Protein AF-A0A369Y0X3-F1 (afdb_monomer_lite)

Radius of gyration: 26.2 Å; chains: 1; bounding box: 71×48×87 Å

Foldseek 3Di:
DVVVVVVVVVVVVVVVVVVVVVPPQQFLADKFKFKDFACVVVVDDPVRGQKMKMWIFGAGGQQATQFIFIFIWGQDPNDTDGLLPFDKDKDFQLVDDWAAWQFDPPTDFTDDRMDIDDSFLFQKKKWFADPLQWIWIWTAQLQQQFTFIAIADRPRQQQDFQLVCFDVRRGGRGDRRDPPHNDGDNGSVVRPSGGQCRSDVLSVLLCCAFLNPPGDRRGTNVVVVVSQPFDDDPRGTDGGDMDMFGGRQTTPNSVRVVVRVVRHRDRCLVPLFQADCVDPLFVVQQDPQLEGNPPDPDDQGPTVNHCSNRPSGHRDQRLNVRQRSNSRCVRSVSDPPSPRRRYRD

Sequence (345 aa):
MKKKLILLGIIAIILSLAAYVFFKEKDYSGTYKGVYWKDHSKGVSLKDAKQKIETVLTLEKNGTISNAKIDFLVLKNGKWIARNDPEADVSVDFSVDPVAAAPGSDYKNGISMFNIKTNDMMGFYAVAVDDDGTVALVILDAVIRYQLEAKFEPGFDFNSKFRDLTINRGLVPTVRASKSGLLKPKDWSELEGKHLYAIHPYNNVIKNRGILKGTDGNSTLLEFLTALGVEFKTGVPEKMDVKYGFHSNGGWKGNYDAIENYLIGKNANEVKSLIDWSSNRYSESINKNNYFGIDLTAGATKTVQNSFEGIAGATVRMSRENTSYMAALVEAGILDEKDVIKGRF

pLDDT: mean 86.29, std 15.49, range [29.92, 98.75]

Structure (mmCIF, N/CA/C/O backbone):
data_AF-A0A369Y0X3-F1
#
_entry.id   AF-A0A369Y0X3-F1
#
loop_
_atom_site.group_PDB
_atom_site.id
_atom_site.type_symbol
_atom_site.label_atom_id
_atom_site.label_alt_id
_atom_site.label_comp_id
_atom_site.label_asym_id
_atom_site.label_entity_id
_atom_site.label_seq_id
_atom_site.pdbx_PDB_ins_code
_atom_site.Cartn_x
_atom_site.Cartn_y
_atom_site.Cartn_z
_atom_site.occupancy
_atom_site.B_iso_or_equiv
_atom_site.auth_seq_id
_atom_site.auth_comp_id
_atom_site.auth_asym_id
_atom_site.auth_atom_id
_atom_site.pdbx_PDB_model_num
ATOM 1 N N . MET A 1 1 ? 43.074 24.144 -61.458 1.00 60.47 1 MET A N 1
ATOM 2 C CA . MET A 1 1 ? 42.261 24.468 -60.258 1.00 60.47 1 MET A CA 1
ATOM 3 C C . MET A 1 1 ? 40.831 23.929 -60.307 1.00 60.47 1 MET A C 1
ATOM 5 O O . MET A 1 1 ? 40.485 23.189 -59.399 1.00 60.47 1 MET A O 1
ATOM 9 N N . LYS A 1 2 ? 40.023 24.203 -61.347 1.00 65.50 2 LYS A N 1
ATOM 10 C CA . LYS A 1 2 ? 38.601 23.781 -61.415 1.00 65.50 2 LYS A CA 1
ATOM 11 C C . LYS A 1 2 ? 38.335 22.290 -61.120 1.00 65.50 2 LYS A C 1
ATOM 13 O O . LYS A 1 2 ? 37.458 21.986 -60.327 1.00 65.50 2 LYS A O 1
ATOM 18 N N . LYS A 1 3 ? 39.137 21.363 -61.665 1.00 67.00 3 LYS A N 1
ATOM 19 C CA . LYS A 1 3 ? 38.976 19.912 -61.417 1.00 67.00 3 LYS A CA 1
ATOM 20 C C . LYS A 1 3 ? 39.202 19.496 -59.950 1.00 67.00 3 LYS A C 1
ATOM 22 O O . LYS A 1 3 ? 38.530 18.593 -59.473 1.00 67.00 3 LYS A O 1
ATOM 27 N N . LYS A 1 4 ? 40.107 20.171 -59.224 1.00 70.56 4 LYS A N 1
ATOM 28 C CA . LYS A 1 4 ? 40.372 19.891 -57.798 1.00 70.56 4 LYS A CA 1
ATOM 29 C C . LYS A 1 4 ? 39.244 20.411 -56.894 1.00 70.56 4 LYS A C 1
ATOM 31 O O . LYS A 1 4 ? 38.898 19.751 -55.927 1.00 70.56 4 LYS A O 1
ATOM 36 N N . LEU A 1 5 ? 38.640 21.547 -57.252 1.00 74.44 5 LEU A N 1
ATOM 37 C CA . LEU A 1 5 ? 37.472 22.111 -56.560 1.00 74.44 5 LEU A CA 1
ATOM 38 C C . LEU A 1 5 ? 36.214 21.246 -56.728 1.00 74.44 5 LEU A C 1
ATOM 40 O O . LEU A 1 5 ? 35.497 21.030 -55.759 1.00 74.44 5 LEU A O 1
ATOM 44 N N . ILE A 1 6 ? 35.984 20.698 -57.926 1.00 80.25 6 ILE A N 1
ATOM 45 C CA . ILE A 1 6 ? 34.859 19.780 -58.180 1.00 80.25 6 ILE A CA 1
ATOM 46 C C . ILE A 1 6 ? 35.010 18.490 -57.359 1.00 80.25 6 ILE A C 1
ATOM 48 O O . ILE A 1 6 ? 34.050 18.042 -56.740 1.00 80.25 6 ILE A O 1
ATOM 52 N N . LEU A 1 7 ? 36.221 17.926 -57.294 1.00 83.50 7 LEU A N 1
ATOM 53 C CA . LEU A 1 7 ? 36.493 16.720 -56.507 1.00 83.50 7 LEU A CA 1
ATOM 54 C C . LEU A 1 7 ? 36.294 16.946 -54.998 1.00 83.50 7 LEU A C 1
ATOM 56 O O . LEU A 1 7 ? 35.686 16.112 -54.334 1.00 83.50 7 LEU A O 1
ATOM 60 N N . LEU A 1 8 ? 36.747 18.087 -54.466 1.00 82.06 8 LEU A N 1
ATOM 61 C CA . LEU A 1 8 ? 36.516 18.469 -53.067 1.00 82.06 8 LEU A CA 1
ATOM 62 C C . LEU A 1 8 ? 35.022 18.639 -52.751 1.00 82.06 8 LEU A C 1
ATOM 64 O O . LEU A 1 8 ? 34.573 18.193 -51.699 1.00 82.06 8 LEU A O 1
ATOM 68 N N . GLY A 1 9 ? 34.247 19.220 -53.673 1.00 84.12 9 GLY A N 1
ATOM 69 C CA . GLY A 1 9 ? 32.794 19.344 -53.530 1.00 84.12 9 GLY A CA 1
ATOM 70 C C . GLY A 1 9 ? 32.082 17.989 -53.473 1.00 84.12 9 GLY A C 1
ATOM 71 O O . GLY A 1 9 ? 31.241 17.776 -52.606 1.00 84.12 9 GLY A O 1
ATOM 72 N N . ILE A 1 10 ? 32.462 17.044 -54.340 1.00 84.56 10 ILE A N 1
ATOM 73 C CA . ILE A 1 10 ? 31.889 15.687 -54.350 1.00 84.56 10 ILE A CA 1
ATOM 74 C C . ILE A 1 10 ? 32.233 14.936 -53.057 1.00 84.56 10 ILE A C 1
ATOM 76 O O . ILE A 1 10 ? 31.356 14.313 -52.466 1.00 84.56 10 ILE A O 1
ATOM 80 N N . ILE A 1 11 ? 33.477 15.029 -52.578 1.00 85.44 11 ILE A N 1
ATOM 81 C CA . ILE A 1 11 ? 33.892 14.392 -51.318 1.00 85.44 11 ILE A CA 1
ATOM 82 C C . ILE A 1 11 ? 33.125 14.981 -50.128 1.00 85.44 11 ILE A C 1
ATOM 84 O O . ILE A 1 11 ? 32.657 14.225 -49.283 1.00 85.44 11 ILE A O 1
ATOM 88 N N . ALA A 1 12 ? 32.932 16.302 -50.075 1.00 82.94 12 ALA A N 1
ATOM 89 C CA . ALA A 1 12 ? 32.151 16.941 -49.015 1.00 82.94 12 ALA A CA 1
ATOM 90 C C . ALA A 1 12 ? 30.680 16.487 -49.013 1.00 82.94 12 ALA A C 1
ATOM 92 O O . ALA A 1 12 ? 30.121 16.258 -47.943 1.00 82.94 12 ALA A O 1
ATOM 93 N N . ILE A 1 13 ? 30.074 16.298 -50.192 1.00 84.81 13 ILE A N 1
ATOM 94 C CA . ILE A 1 13 ? 28.701 15.782 -50.333 1.00 84.81 13 ILE A CA 1
ATOM 95 C C . ILE A 1 13 ? 28.614 14.307 -49.915 1.00 84.81 13 ILE A C 1
ATOM 97 O O . ILE A 1 13 ? 27.674 13.913 -49.233 1.00 84.81 13 ILE A O 1
ATOM 101 N N . ILE A 1 14 ? 29.595 13.480 -50.285 1.00 83.69 14 ILE A N 1
ATOM 102 C CA . ILE A 1 14 ? 29.635 12.068 -49.872 1.00 83.69 14 ILE A CA 1
ATOM 103 C C . ILE A 1 14 ? 29.833 11.956 -48.357 1.00 83.69 14 ILE A C 1
ATOM 105 O O . ILE A 1 14 ? 29.172 11.142 -47.722 1.00 83.69 14 ILE A O 1
ATOM 109 N N . LEU A 1 15 ? 30.693 12.787 -47.763 1.00 78.75 15 LEU A N 1
ATOM 110 C CA . LEU A 1 15 ? 30.911 12.813 -46.316 1.00 78.75 15 LEU A CA 1
ATOM 111 C C . LEU A 1 15 ? 29.688 13.337 -45.553 1.00 78.75 15 LEU A C 1
ATOM 113 O O . LEU A 1 15 ? 29.386 12.806 -44.488 1.00 78.75 15 LEU A O 1
ATOM 117 N N . SER A 1 16 ? 28.952 14.318 -46.086 1.00 71.94 16 SER A N 1
ATOM 118 C CA . SER A 1 16 ? 27.713 14.803 -45.462 1.00 71.94 16 SER A CA 1
ATOM 119 C C . SER A 1 16 ? 26.559 13.805 -45.594 1.00 71.94 16 SER A C 1
ATOM 121 O O . SER A 1 16 ? 25.816 13.614 -44.634 1.00 71.94 16 SER A O 1
ATOM 123 N N . LEU A 1 17 ? 26.445 13.100 -46.725 1.00 71.38 17 LEU A N 1
ATOM 124 C CA . LEU A 1 17 ? 25.499 11.991 -46.905 1.00 71.38 17 LEU A CA 1
ATOM 125 C C . LEU A 1 17 ? 25.853 10.791 -46.021 1.00 71.38 17 LEU A C 1
ATOM 127 O O . LEU A 1 17 ? 24.963 10.212 -45.405 1.00 71.38 17 LEU A O 1
ATOM 131 N N . ALA A 1 18 ? 27.137 10.441 -45.909 1.00 66.88 18 ALA A N 1
ATOM 132 C CA . ALA A 1 18 ? 27.597 9.396 -45.000 1.00 66.88 18 ALA A CA 1
ATOM 133 C C . ALA A 1 18 ? 27.292 9.777 -43.546 1.00 66.88 18 ALA A C 1
ATOM 135 O O . ALA A 1 18 ? 26.689 8.983 -42.831 1.00 66.88 18 ALA A O 1
ATOM 136 N N . ALA A 1 19 ? 27.599 11.009 -43.128 1.00 62.44 19 ALA A N 1
ATOM 137 C CA . ALA A 1 19 ? 27.231 11.509 -41.807 1.00 62.44 19 ALA A CA 1
ATOM 138 C C . ALA A 1 19 ? 25.710 11.447 -41.581 1.00 62.44 19 ALA A C 1
ATOM 140 O O . ALA A 1 19 ? 25.281 10.953 -40.548 1.00 62.44 19 ALA A O 1
ATOM 141 N N . TYR A 1 20 ? 24.880 11.843 -42.550 1.00 60.69 20 TYR A N 1
ATOM 142 C CA . TYR A 1 20 ? 23.418 11.767 -42.433 1.00 60.69 20 TYR A CA 1
ATOM 143 C C . TYR A 1 20 ? 22.892 10.327 -42.286 1.00 60.69 20 TYR A C 1
ATOM 145 O O . TYR A 1 20 ? 21.970 10.082 -41.511 1.00 60.69 20 TYR A O 1
ATOM 153 N N . VAL A 1 21 ? 23.503 9.356 -42.974 1.00 59.84 21 VAL A N 1
ATOM 154 C CA . VAL A 1 21 ? 23.173 7.926 -42.824 1.00 59.84 21 VAL A CA 1
ATOM 155 C C . VAL A 1 21 ? 23.635 7.378 -41.464 1.00 59.84 21 VAL A C 1
ATOM 157 O O . VAL A 1 21 ? 22.927 6.563 -40.875 1.00 59.84 21 VAL A O 1
ATOM 160 N N . PHE A 1 22 ? 24.766 7.851 -40.929 1.00 56.78 22 PHE A N 1
ATOM 161 C CA . PHE A 1 22 ? 25.272 7.463 -39.603 1.00 56.78 22 PHE A CA 1
ATOM 162 C C . PHE A 1 22 ? 24.572 8.176 -38.430 1.00 56.78 22 PHE A C 1
ATOM 164 O O . PHE A 1 22 ? 24.544 7.631 -37.331 1.00 56.78 22 PHE A O 1
ATOM 171 N N . PHE A 1 23 ? 23.968 9.348 -38.652 1.00 56.41 23 PHE A N 1
ATOM 172 C CA . PHE A 1 23 ? 23.228 10.129 -37.649 1.00 56.41 23 PHE A CA 1
ATOM 173 C C . PHE A 1 23 ? 21.711 9.911 -37.700 1.00 56.41 23 PHE A C 1
ATOM 175 O O . PHE A 1 23 ? 20.946 10.736 -37.196 1.00 56.41 23 PHE A O 1
ATOM 182 N N . LYS A 1 24 ? 21.234 8.799 -38.274 1.00 63.06 24 LYS A N 1
ATOM 183 C CA . LYS A 1 24 ? 19.839 8.414 -38.056 1.00 63.06 24 LYS A CA 1
ATOM 184 C C . LYS A 1 24 ? 19.700 8.034 -36.584 1.00 63.06 24 LYS A C 1
ATOM 186 O O . LYS A 1 24 ? 20.099 6.940 -36.193 1.00 63.06 24 LYS A O 1
ATOM 191 N N . GLU A 1 25 ? 19.177 8.959 -35.779 1.00 73.62 25 GLU A N 1
ATOM 192 C CA . GLU A 1 25 ? 18.842 8.690 -34.382 1.00 73.62 25 GLU A CA 1
ATOM 193 C C . GLU A 1 25 ? 18.070 7.375 -34.309 1.00 73.62 25 GLU A C 1
ATOM 195 O O . GLU A 1 25 ? 17.114 7.157 -35.067 1.00 73.62 25 GLU A O 1
ATOM 200 N N . LYS A 1 26 ? 18.548 6.478 -33.441 1.00 87.44 26 LYS A N 1
ATOM 201 C CA . LYS A 1 26 ? 17.912 5.185 -33.230 1.00 87.44 26 LYS A CA 1
ATOM 202 C C . LYS A 1 26 ? 16.467 5.435 -32.813 1.00 87.44 26 LYS A C 1
ATOM 204 O O . LYS A 1 26 ? 16.216 6.165 -31.862 1.00 87.44 26 LYS A O 1
ATOM 209 N N . ASP A 1 27 ? 15.544 4.843 -33.561 1.00 93.56 27 ASP A N 1
ATOM 210 C CA . ASP A 1 27 ? 14.119 4.930 -33.283 1.00 93.56 27 ASP A CA 1
ATOM 211 C C . ASP A 1 27 ? 13.754 3.860 -32.256 1.00 93.56 27 ASP A C 1
ATOM 213 O O . ASP A 1 27 ? 13.810 2.666 -32.553 1.00 93.56 27 ASP A O 1
ATOM 217 N N . TYR A 1 28 ? 13.446 4.299 -31.039 1.00 96.00 28 TYR A N 1
ATOM 218 C CA . TYR A 1 28 ? 13.036 3.430 -29.938 1.00 96.00 28 TYR A CA 1
ATOM 219 C C . TYR A 1 28 ? 11.518 3.268 -29.838 1.00 96.00 28 TYR A C 1
ATOM 221 O O . TYR A 1 28 ? 11.049 2.707 -28.853 1.00 96.00 28 TYR A O 1
ATOM 229 N N . SER A 1 29 ? 10.735 3.782 -30.791 1.00 97.19 29 SER A N 1
ATOM 230 C CA . SER A 1 29 ? 9.281 3.756 -30.661 1.00 97.19 29 SER A CA 1
ATOM 231 C C . SER A 1 29 ? 8.719 2.332 -30.659 1.00 97.19 29 SER A C 1
ATOM 233 O O . SER A 1 29 ? 9.049 1.503 -31.508 1.00 97.19 29 SER A O 1
ATOM 235 N N . GLY A 1 30 ? 7.844 2.044 -29.695 1.00 97.94 30 GLY A N 1
ATOM 236 C CA . GLY A 1 30 ? 7.238 0.722 -29.557 1.00 97.94 30 GLY A CA 1
ATOM 237 C C . GLY A 1 30 ? 6.763 0.412 -28.145 1.00 97.94 30 GLY A C 1
ATOM 238 O O . GLY A 1 30 ? 6.896 1.224 -27.230 1.00 97.94 30 GLY A O 1
ATOM 239 N N . THR A 1 31 ? 6.209 -0.788 -27.977 1.00 98.50 31 THR A N 1
ATOM 240 C CA . THR A 1 31 ? 5.812 -1.332 -26.676 1.00 98.50 31 THR A CA 1
ATOM 241 C C . THR A 1 31 ? 6.662 -2.554 -26.356 1.00 98.50 31 THR A C 1
ATOM 243 O O . THR A 1 31 ? 6.689 -3.509 -27.129 1.00 98.50 31 THR A O 1
ATOM 246 N N . TYR A 1 32 ? 7.321 -2.537 -25.202 1.00 98.44 32 TYR A N 1
ATOM 247 C CA . TYR A 1 32 ? 8.307 -3.536 -24.796 1.00 98.44 32 TYR A CA 1
ATOM 248 C C . TYR A 1 32 ? 7.935 -4.129 -23.450 1.00 98.44 32 TYR A C 1
ATOM 250 O O . TYR A 1 32 ? 7.485 -3.409 -22.555 1.00 98.44 32 TYR A O 1
ATOM 258 N N . LYS A 1 33 ? 8.123 -5.440 -23.293 1.00 98.31 33 LYS A N 1
ATOM 259 C CA . LYS A 1 33 ? 7.729 -6.161 -22.084 1.00 98.31 33 LYS A CA 1
ATOM 260 C C . LYS A 1 33 ? 8.905 -6.917 -21.492 1.00 98.31 33 LYS A C 1
ATOM 262 O O . LYS A 1 33 ? 9.390 -7.875 -22.074 1.00 98.31 33 LYS A O 1
ATOM 267 N N . GLY A 1 34 ? 9.275 -6.559 -20.273 1.00 97.56 34 GLY A N 1
ATOM 268 C CA . GLY A 1 34 ? 10.217 -7.318 -19.465 1.00 97.56 34 GLY A CA 1
ATOM 269 C C . GLY A 1 34 ? 9.502 -8.202 -18.456 1.00 97.56 34 GLY A C 1
ATOM 270 O O . GLY A 1 34 ? 8.538 -7.779 -17.817 1.00 97.56 34 GLY A O 1
ATOM 271 N N . VAL A 1 35 ? 9.984 -9.433 -18.284 1.00 96.19 35 VAL A N 1
ATOM 272 C CA . VAL A 1 35 ? 9.422 -10.404 -17.336 1.00 96.19 35 VAL A CA 1
ATOM 273 C C . VAL A 1 35 ? 10.522 -10.922 -16.421 1.00 96.19 35 VAL A C 1
ATOM 275 O O . VAL A 1 35 ? 11.589 -11.327 -16.878 1.00 96.19 35 VAL A O 1
ATOM 278 N N . TYR A 1 36 ? 10.245 -10.968 -15.121 1.00 94.62 36 TYR A N 1
ATOM 279 C CA . TYR A 1 36 ? 11.109 -11.625 -14.145 1.00 94.62 36 TYR A CA 1
ATOM 280 C C . TYR A 1 36 ? 10.277 -12.504 -13.216 1.00 94.62 36 TYR A C 1
ATOM 282 O O . TYR A 1 36 ? 9.158 -12.151 -12.859 1.00 94.62 36 TYR A O 1
ATOM 290 N N . TRP A 1 37 ? 10.782 -13.671 -12.822 1.00 94.00 37 TRP A N 1
ATOM 291 C CA . TRP A 1 37 ? 9.994 -14.641 -12.063 1.00 94.00 37 TRP A CA 1
ATOM 292 C C . TRP A 1 37 ? 10.750 -15.243 -10.891 1.00 94.00 37 TRP A C 1
ATOM 294 O O . TRP A 1 37 ? 11.980 -15.209 -10.798 1.00 94.00 37 TRP A O 1
ATOM 304 N N . LYS A 1 38 ? 9.971 -15.777 -9.953 1.00 88.44 38 LYS A N 1
ATOM 305 C CA . LYS A 1 38 ? 10.496 -16.350 -8.722 1.00 88.44 38 LYS A CA 1
ATOM 306 C C . LYS A 1 38 ? 11.377 -17.556 -9.026 1.00 88.44 38 LYS A C 1
ATOM 308 O O . LYS A 1 38 ? 11.004 -18.414 -9.816 1.00 88.44 38 LYS A O 1
ATOM 313 N N . ASP A 1 39 ? 12.521 -17.609 -8.346 1.00 84.44 39 ASP A N 1
ATOM 314 C CA . ASP A 1 39 ? 13.523 -18.672 -8.466 1.00 84.44 39 ASP A CA 1
ATOM 315 C C . ASP A 1 39 ? 14.174 -18.780 -9.865 1.00 84.44 39 ASP A C 1
ATOM 317 O O . ASP A 1 39 ? 14.865 -19.758 -10.144 1.00 84.44 39 ASP A O 1
ATOM 321 N N . HIS A 1 40 ? 14.065 -17.742 -10.710 1.00 84.25 40 HIS A N 1
ATOM 322 C CA . HIS A 1 40 ? 14.810 -17.650 -11.975 1.00 84.25 40 HIS A CA 1
ATOM 323 C C . HIS A 1 40 ? 16.324 -17.829 -11.757 1.00 84.25 40 HIS A C 1
ATOM 325 O O . HIS A 1 40 ? 16.979 -18.568 -12.486 1.00 84.25 40 HIS A O 1
ATOM 331 N N . SER A 1 41 ? 16.877 -17.245 -10.688 1.00 78.25 41 SER A N 1
ATOM 332 C CA . SER A 1 41 ? 18.293 -17.407 -10.320 1.00 78.25 41 SER A CA 1
ATOM 333 C C . SER A 1 41 ? 18.700 -18.847 -9.988 1.00 78.25 41 SER A C 1
ATOM 335 O O . SER A 1 41 ? 19.886 -19.164 -9.993 1.00 78.25 41 SER A O 1
ATOM 337 N N . LYS A 1 42 ? 17.730 -19.720 -9.699 1.00 81.56 42 LYS A N 1
ATOM 338 C CA . LYS A 1 42 ? 17.928 -21.145 -9.409 1.00 81.56 42 LYS A CA 1
ATOM 339 C C . LYS A 1 42 ? 17.639 -22.034 -10.624 1.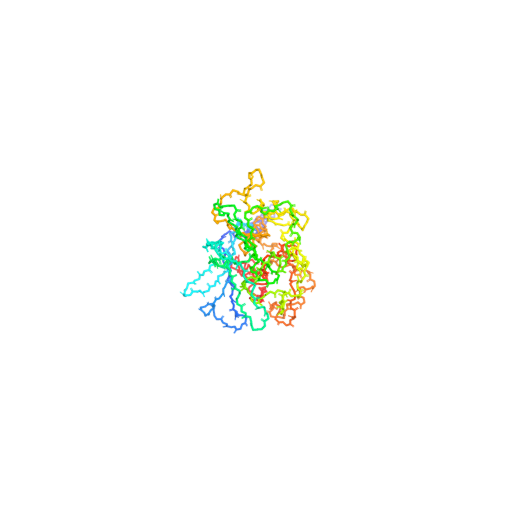00 81.56 42 LYS A C 1
ATOM 341 O O . LYS A 1 42 ? 17.535 -23.245 -10.469 1.00 81.56 42 LYS A O 1
ATOM 346 N N . GLY A 1 43 ? 17.466 -21.447 -11.811 1.00 84.38 43 GLY A N 1
ATOM 347 C CA . GLY A 1 43 ? 17.188 -22.177 -13.050 1.00 84.38 43 GLY A CA 1
ATOM 348 C C . GLY A 1 43 ? 15.737 -22.636 -13.212 1.00 84.38 43 GLY A C 1
ATOM 349 O O . GLY A 1 43 ? 15.451 -23.410 -14.121 1.00 84.38 43 GLY A O 1
ATOM 350 N N . VAL A 1 44 ? 14.808 -22.175 -12.365 1.00 89.94 44 VAL A N 1
ATOM 351 C CA . VAL A 1 44 ? 13.377 -22.463 -12.549 1.00 89.94 44 VAL A CA 1
ATOM 352 C C . VAL A 1 44 ? 12.906 -21.809 -13.844 1.00 89.94 44 VAL A C 1
ATOM 354 O O . VAL A 1 44 ? 13.202 -20.639 -14.082 1.00 89.94 44 VAL A O 1
ATOM 357 N N . SER A 1 45 ? 12.167 -22.542 -14.678 1.00 92.94 45 SER A N 1
ATOM 358 C CA . SER A 1 45 ? 11.607 -21.999 -15.916 1.00 92.94 45 SER A CA 1
ATOM 359 C C . SER A 1 45 ? 10.406 -21.085 -15.632 1.00 92.94 45 SER A C 1
ATOM 361 O O . SER A 1 45 ? 9.700 -21.258 -14.636 1.00 92.94 45 SER A O 1
ATOM 363 N N . LEU A 1 46 ? 10.107 -20.139 -16.530 1.00 91.38 46 LEU A N 1
ATOM 364 C CA . LEU A 1 46 ? 8.906 -19.300 -16.407 1.00 91.38 46 LEU A CA 1
ATOM 365 C C . LEU A 1 46 ? 7.609 -20.135 -16.376 1.00 91.38 46 LEU A C 1
ATOM 367 O O . LEU A 1 46 ? 6.652 -19.757 -15.704 1.00 91.38 46 LEU A O 1
ATOM 371 N N . LYS A 1 47 ? 7.583 -21.282 -17.069 1.00 91.88 47 LYS A N 1
ATOM 372 C CA . LYS A 1 47 ? 6.439 -22.209 -17.094 1.00 91.88 47 LYS A CA 1
ATOM 373 C C . LYS A 1 47 ? 6.168 -22.828 -15.719 1.00 91.88 47 LYS A C 1
ATOM 375 O O . LYS A 1 47 ? 5.012 -23.052 -15.366 1.00 91.88 47 LYS A O 1
ATOM 380 N N . ASP A 1 48 ? 7.222 -23.072 -14.947 1.00 93.19 48 ASP A N 1
ATOM 381 C CA . ASP A 1 48 ? 7.133 -23.695 -13.623 1.00 93.19 48 ASP A CA 1
ATOM 382 C C . ASP A 1 48 ? 6.988 -22.661 -12.495 1.00 93.19 48 ASP A C 1
ATOM 384 O O . ASP A 1 48 ? 6.663 -23.004 -11.351 1.00 93.19 48 ASP A O 1
ATOM 388 N N . ALA A 1 49 ? 7.182 -21.379 -12.811 1.00 93.56 49 ALA A N 1
ATOM 389 C CA . ALA A 1 49 ? 7.072 -20.289 -11.861 1.00 93.56 49 ALA A CA 1
ATOM 390 C C . ALA A 1 49 ? 5.650 -20.156 -11.294 1.00 93.56 49 ALA A C 1
ATOM 392 O O . ALA A 1 49 ? 4.642 -20.270 -11.990 1.00 93.56 49 ALA A O 1
ATOM 393 N N . LYS A 1 50 ? 5.563 -19.844 -9.997 1.00 93.69 50 LYS A N 1
ATOM 394 C CA . LYS A 1 50 ? 4.289 -19.548 -9.308 1.00 93.69 50 LYS A CA 1
ATOM 395 C C . LYS A 1 50 ? 4.054 -18.062 -9.077 1.00 93.69 50 LYS A C 1
ATOM 397 O O . LYS A 1 50 ? 2.995 -17.669 -8.599 1.00 93.69 50 LYS A O 1
ATOM 402 N N . GLN A 1 51 ? 5.062 -17.247 -9.354 1.00 93.06 51 GLN A N 1
ATOM 403 C CA . GLN A 1 51 ? 5.056 -15.809 -9.147 1.00 93.06 51 GLN A CA 1
ATOM 404 C C . GLN A 1 51 ? 5.941 -15.167 -10.214 1.00 93.06 51 GLN A C 1
ATOM 406 O O . GLN A 1 51 ? 7.050 -15.656 -10.451 1.00 93.06 51 GLN A O 1
ATOM 411 N N . LYS A 1 52 ? 5.470 -14.088 -10.834 1.00 95.00 52 LYS A N 1
ATOM 412 C CA . LYS A 1 52 ? 6.236 -13.295 -11.801 1.00 95.00 52 LYS A CA 1
ATOM 413 C C . LYS A 1 52 ? 5.883 -11.823 -11.694 1.00 95.00 52 LYS A C 1
ATOM 415 O O . LYS A 1 52 ? 4.801 -11.490 -11.234 1.00 95.00 52 LYS A O 1
ATOM 420 N N . ILE A 1 53 ? 6.791 -10.965 -12.112 1.00 94.56 53 ILE A N 1
ATOM 421 C CA . ILE A 1 53 ? 6.549 -9.548 -12.312 1.00 94.56 53 ILE A CA 1
ATOM 422 C C . ILE A 1 53 ? 6.731 -9.217 -13.788 1.00 94.56 53 ILE A C 1
ATOM 424 O O . ILE A 1 53 ? 7.591 -9.796 -14.460 1.00 94.56 53 ILE A O 1
ATOM 428 N N . GLU A 1 54 ? 5.905 -8.314 -14.288 1.00 96.75 54 GLU A N 1
ATOM 429 C CA . GLU A 1 54 ? 5.953 -7.844 -15.665 1.00 96.75 54 GLU A CA 1
ATOM 430 C C . GLU A 1 54 ? 6.052 -6.325 -15.666 1.00 96.75 54 GLU A C 1
ATOM 432 O O . GLU A 1 54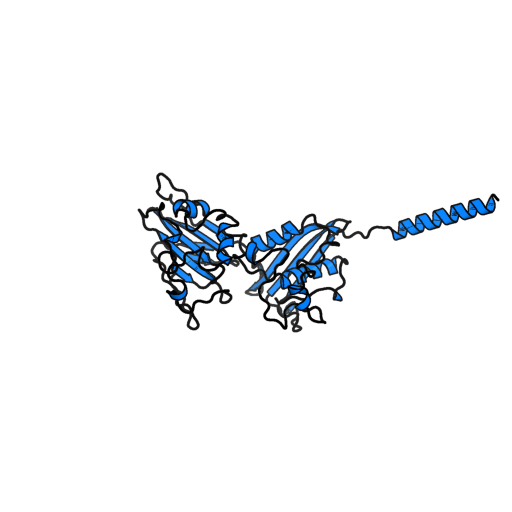 ? 5.362 -5.663 -14.896 1.00 96.75 54 GLU A O 1
ATOM 437 N N . THR A 1 55 ? 6.911 -5.784 -16.525 1.00 97.38 55 THR A N 1
ATOM 438 C CA . THR A 1 55 ? 6.989 -4.351 -16.804 1.00 97.38 55 THR A CA 1
ATOM 439 C C . THR A 1 55 ? 6.739 -4.137 -18.286 1.00 97.38 55 THR A C 1
ATOM 441 O O . THR A 1 55 ? 7.451 -4.706 -19.110 1.00 97.38 55 THR A O 1
ATOM 444 N N . VAL A 1 56 ? 5.739 -3.329 -18.625 1.00 98.38 56 VAL A N 1
ATOM 445 C CA . VAL A 1 56 ? 5.418 -2.934 -19.998 1.00 98.38 56 VAL A CA 1
ATOM 446 C C . VAL A 1 56 ? 5.713 -1.449 -20.154 1.00 98.38 56 VAL A C 1
ATOM 448 O O . VAL A 1 56 ? 5.167 -0.634 -19.416 1.00 98.38 56 VAL A O 1
ATOM 451 N N . LEU A 1 57 ? 6.570 -1.098 -21.108 1.00 98.44 57 LEU A N 1
ATOM 452 C CA . LEU A 1 57 ? 6.919 0.283 -21.441 1.00 98.44 57 LEU A CA 1
ATOM 453 C C . LEU A 1 57 ? 6.419 0.606 -22.840 1.00 98.44 57 LEU A C 1
ATOM 455 O O . LEU A 1 57 ? 6.575 -0.211 -23.742 1.00 98.44 57 LEU A O 1
ATOM 459 N N . THR A 1 58 ? 5.861 1.795 -23.033 1.00 98.62 58 THR A N 1
ATOM 460 C CA . THR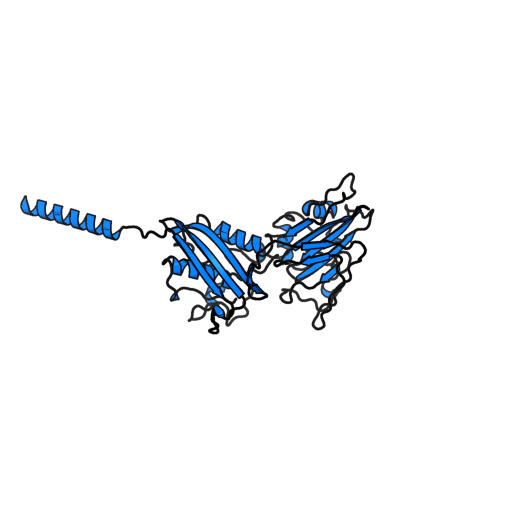 A 1 58 ? 5.686 2.386 -24.364 1.00 98.62 58 THR A CA 1
ATOM 461 C C . THR A 1 58 ? 6.664 3.534 -24.503 1.00 98.62 58 THR A C 1
ATOM 463 O O . THR A 1 58 ? 6.699 4.423 -23.650 1.00 98.62 58 THR A O 1
ATOM 466 N N . LEU A 1 59 ? 7.483 3.480 -25.546 1.00 98.44 59 LEU A N 1
ATOM 467 C CA . LEU A 1 59 ? 8.523 4.458 -25.819 1.00 98.44 59 LEU A CA 1
ATOM 468 C C . LEU A 1 59 ? 8.171 5.274 -27.060 1.00 98.44 59 LEU A C 1
ATOM 470 O O . LEU A 1 59 ? 7.586 4.769 -28.022 1.00 98.44 59 LEU A O 1
ATOM 474 N N . GLU A 1 60 ? 8.560 6.539 -27.036 1.00 97.88 60 GLU A N 1
ATOM 475 C CA . GLU A 1 60 ? 8.624 7.407 -28.203 1.00 97.88 60 GLU A CA 1
ATOM 476 C C . GLU A 1 60 ? 9.949 7.209 -28.947 1.00 97.88 60 GLU A C 1
ATOM 478 O O . GLU A 1 60 ? 10.881 6.563 -28.462 1.00 97.88 60 GLU A O 1
ATOM 483 N N . LYS A 1 61 ? 10.057 7.809 -30.134 1.00 96.31 61 LYS A N 1
ATOM 484 C CA . LYS A 1 61 ? 11.215 7.657 -31.022 1.00 96.31 61 LYS A CA 1
ATOM 485 C C . LYS A 1 61 ? 12.558 7.947 -30.342 1.00 96.31 61 LYS A C 1
ATOM 487 O O . LYS A 1 61 ? 13.522 7.227 -30.570 1.00 96.31 61 LYS A O 1
ATOM 492 N N . ASN A 1 62 ? 12.617 8.972 -29.497 1.00 95.00 62 ASN A N 1
ATOM 493 C CA . ASN A 1 62 ? 13.823 9.388 -28.770 1.00 95.00 62 ASN A CA 1
ATOM 494 C C . ASN A 1 62 ? 14.076 8.593 -27.468 1.00 95.00 62 ASN A C 1
ATOM 496 O O . ASN A 1 62 ? 14.998 8.920 -26.717 1.00 95.00 62 ASN A O 1
ATOM 500 N N . GLY A 1 63 ? 13.257 7.580 -27.171 1.00 95.94 63 GLY A N 1
ATOM 501 C CA . GLY A 1 63 ? 13.328 6.798 -25.938 1.00 95.94 63 GLY A CA 1
ATOM 502 C C . GLY A 1 63 ? 12.608 7.422 -24.739 1.00 95.94 63 GLY A C 1
ATOM 503 O O . GLY A 1 63 ? 12.755 6.905 -23.631 1.00 95.94 63 GLY A O 1
ATOM 504 N N . THR A 1 64 ? 11.841 8.505 -24.911 1.00 98.00 64 THR A N 1
ATOM 505 C CA . THR A 1 64 ? 10.939 9.004 -23.861 1.00 98.00 64 THR A CA 1
ATOM 506 C C . THR A 1 64 ? 9.870 7.961 -23.551 1.00 98.00 64 THR A C 1
ATOM 508 O O . THR A 1 64 ? 9.218 7.443 -24.455 1.00 98.00 64 THR A O 1
ATOM 511 N N . ILE A 1 65 ? 9.672 7.655 -22.272 1.00 98.06 65 ILE A N 1
ATOM 512 C CA . ILE A 1 65 ? 8.634 6.737 -21.801 1.00 98.06 65 ILE A CA 1
ATOM 513 C C . ILE A 1 65 ? 7.297 7.484 -21.797 1.00 98.06 65 ILE A C 1
ATOM 515 O O . ILE A 1 65 ? 7.084 8.367 -20.969 1.00 98.06 65 ILE A O 1
ATOM 519 N N . SER A 1 66 ? 6.385 7.132 -22.699 1.00 98.06 66 SER A N 1
ATOM 520 C CA . SER A 1 66 ? 5.034 7.710 -22.747 1.00 98.06 66 SER A CA 1
ATOM 521 C C . SER A 1 66 ? 4.032 6.935 -21.892 1.00 98.06 66 SER A C 1
ATOM 523 O O . SER A 1 66 ? 3.036 7.497 -21.444 1.00 98.06 66 SER A O 1
ATOM 525 N N . ASN A 1 67 ? 4.302 5.653 -21.630 1.00 98.19 67 ASN A N 1
ATOM 526 C CA . ASN A 1 67 ? 3.501 4.817 -20.741 1.00 98.19 67 ASN A CA 1
ATOM 527 C C . ASN A 1 67 ? 4.374 3.770 -20.037 1.00 98.19 67 ASN A C 1
ATOM 529 O O . ASN A 1 67 ? 5.286 3.207 -20.646 1.00 98.19 67 ASN A O 1
ATOM 533 N N . ALA A 1 68 ? 4.056 3.466 -18.783 1.00 96.50 68 ALA A N 1
ATOM 534 C CA . ALA A 1 68 ? 4.687 2.411 -18.002 1.00 96.50 68 ALA A CA 1
ATOM 535 C C . ALA A 1 68 ? 3.616 1.653 -17.212 1.00 96.50 68 ALA A C 1
ATOM 537 O O . ALA A 1 68 ? 2.719 2.270 -16.650 1.00 96.50 68 ALA A O 1
ATOM 538 N N . LYS A 1 69 ? 3.724 0.324 -17.159 1.00 96.81 69 LYS A N 1
ATOM 539 C CA . LYS A 1 69 ? 2.851 -0.542 -16.361 1.00 96.81 69 LYS A CA 1
ATOM 540 C C . LYS A 1 69 ? 3.660 -1.634 -15.677 1.00 96.81 69 LYS A C 1
ATOM 542 O O . LYS A 1 69 ? 4.505 -2.252 -16.327 1.00 96.81 69 LYS A O 1
ATOM 547 N N . ILE A 1 70 ? 3.394 -1.905 -14.404 1.00 92.94 70 ILE A N 1
ATOM 548 C CA . ILE A 1 70 ? 4.044 -2.945 -13.611 1.00 92.94 70 ILE A CA 1
ATOM 549 C C . ILE A 1 70 ? 2.990 -3.817 -12.926 1.00 92.94 70 ILE A C 1
ATOM 551 O O . ILE A 1 70 ? 2.205 -3.348 -12.109 1.00 92.94 70 ILE A O 1
ATOM 555 N N . ASP A 1 71 ? 3.027 -5.122 -13.197 1.00 93.31 71 ASP A N 1
ATOM 556 C CA . ASP A 1 71 ? 2.101 -6.091 -12.607 1.00 93.31 71 ASP A CA 1
ATOM 557 C C . ASP A 1 71 ? 2.850 -7.197 -11.868 1.00 93.31 71 ASP A C 1
ATOM 559 O O . ASP A 1 71 ? 3.694 -7.893 -12.440 1.00 93.31 71 ASP A O 1
ATOM 563 N N . PHE A 1 72 ? 2.502 -7.418 -10.598 1.00 90.56 72 PHE A N 1
ATOM 564 C CA . PHE A 1 72 ? 2.999 -8.564 -9.838 1.00 90.56 72 PHE A CA 1
ATOM 565 C C . PHE A 1 72 ? 1.952 -9.666 -9.828 1.00 90.56 72 PHE A C 1
ATOM 567 O O . PHE A 1 72 ? 0.940 -9.586 -9.139 1.00 90.56 72 PHE A O 1
ATOM 574 N N . LEU A 1 73 ? 2.232 -10.733 -10.561 1.00 93.88 73 LEU A N 1
ATOM 575 C CA . LEU A 1 73 ? 1.316 -11.826 -10.812 1.00 93.88 73 LEU A CA 1
ATOM 576 C C . LEU A 1 73 ? 1.641 -13.034 -9.929 1.00 93.88 73 LEU A C 1
ATOM 578 O O . LEU A 1 73 ? 2.793 -13.463 -9.799 1.00 93.88 73 LEU A O 1
ATOM 582 N N . VAL A 1 74 ? 0.601 -13.630 -9.353 1.00 91.31 74 VAL A N 1
ATOM 583 C CA . VAL A 1 74 ? 0.668 -14.875 -8.578 1.00 91.31 74 VAL A CA 1
ATOM 584 C C . VAL A 1 74 ? -0.217 -15.916 -9.249 1.00 91.31 74 VAL A C 1
ATOM 586 O O . VAL A 1 74 ? -1.343 -15.621 -9.640 1.00 91.31 74 VAL A O 1
ATOM 589 N N . LEU A 1 75 ? 0.279 -17.143 -9.385 1.00 90.81 75 LEU A N 1
ATOM 590 C CA . LEU A 1 75 ? -0.499 -18.242 -9.938 1.00 90.81 75 LEU A CA 1
ATOM 591 C C . LEU A 1 75 ? -1.394 -18.833 -8.841 1.00 90.81 75 LEU A C 1
ATOM 593 O O . LEU A 1 75 ? -0.894 -19.457 -7.903 1.00 90.81 75 LEU A O 1
ATOM 597 N N . LYS A 1 76 ? -2.713 -18.666 -8.965 1.00 87.44 76 LYS A N 1
ATOM 598 C CA . LYS A 1 76 ? -3.719 -19.317 -8.111 1.00 87.44 76 LYS A CA 1
ATOM 599 C C . LYS A 1 76 ? -4.685 -20.104 -8.992 1.00 87.44 76 LYS A C 1
ATOM 601 O O . LYS A 1 76 ? -5.194 -19.578 -9.975 1.00 87.44 76 LYS A O 1
ATOM 606 N N . ASN A 1 77 ? -4.927 -21.372 -8.657 1.00 88.25 77 ASN A N 1
ATOM 607 C CA . ASN A 1 77 ? -5.865 -22.245 -9.382 1.00 88.25 77 ASN A CA 1
ATOM 608 C C . ASN A 1 77 ? -5.640 -22.259 -10.911 1.00 88.25 77 ASN A C 1
ATOM 610 O O . ASN A 1 77 ? -6.583 -22.191 -11.693 1.00 88.25 77 ASN A O 1
ATOM 614 N N . GLY A 1 78 ? -4.372 -22.282 -11.338 1.00 89.06 78 GLY A N 1
ATOM 615 C CA . GLY A 1 78 ? -3.989 -22.298 -12.756 1.00 89.06 78 GLY A CA 1
ATOM 616 C C . GLY A 1 78 ? -4.119 -20.961 -13.496 1.00 89.06 78 GLY A C 1
ATOM 617 O O . GLY A 1 78 ? -3.763 -20.898 -14.669 1.00 89.06 78 GLY A O 1
ATOM 618 N N . LYS A 1 79 ? -4.569 -19.887 -12.835 1.00 92.06 79 LYS A N 1
ATOM 619 C CA . LYS A 1 79 ? -4.689 -18.544 -13.417 1.00 92.06 79 LYS A CA 1
ATOM 620 C C . LYS A 1 79 ? -3.704 -17.574 -12.773 1.00 92.06 79 LYS A C 1
ATOM 622 O O . LYS A 1 79 ? -3.474 -17.610 -11.563 1.00 92.06 79 LYS A O 1
ATOM 627 N N . TRP A 1 80 ? -3.111 -16.713 -13.594 1.00 93.38 80 TRP A N 1
ATOM 628 C CA . TRP A 1 80 ? -2.323 -15.584 -13.111 1.00 93.38 80 TRP A CA 1
ATOM 629 C C . TRP A 1 80 ? -3.272 -14.491 -12.644 1.00 93.38 80 TRP A C 1
ATOM 631 O O . TRP A 1 80 ? -4.118 -14.044 -13.412 1.00 93.38 80 TRP A O 1
ATOM 641 N N . ILE A 1 81 ? -3.124 -14.083 -11.391 1.00 91.88 81 ILE A N 1
ATOM 642 C CA . ILE A 1 81 ? -3.880 -12.982 -10.803 1.00 91.88 81 ILE A CA 1
ATOM 643 C C . ILE A 1 81 ? -2.923 -11.871 -10.384 1.00 91.88 81 ILE A C 1
ATOM 645 O O . ILE A 1 81 ? -1.826 -12.152 -9.889 1.00 91.88 81 ILE A O 1
ATOM 649 N N . ALA A 1 82 ? -3.329 -10.621 -10.584 1.00 91.00 82 ALA A N 1
ATOM 650 C CA . ALA A 1 82 ? -2.569 -9.471 -10.121 1.00 91.00 82 ALA A CA 1
ATOM 651 C C . ALA A 1 82 ? -2.674 -9.361 -8.599 1.00 91.00 82 ALA A C 1
ATOM 653 O O . ALA A 1 82 ? -3.750 -9.405 -8.012 1.00 91.00 82 ALA A O 1
ATOM 654 N N . ARG A 1 83 ? -1.524 -9.253 -7.940 1.00 84.31 83 ARG 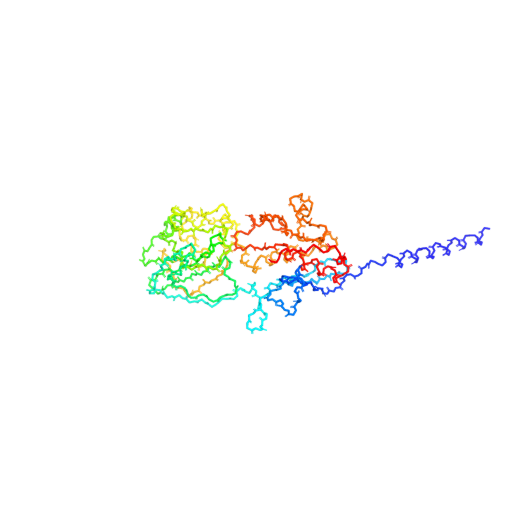A N 1
ATOM 655 C CA . ARG A 1 83 ? -1.436 -8.990 -6.503 1.00 84.31 83 ARG A CA 1
ATOM 656 C C . ARG A 1 83 ? -1.716 -7.524 -6.183 1.00 84.31 83 ARG A C 1
ATOM 658 O O . ARG A 1 83 ? -2.115 -7.221 -5.073 1.00 84.31 83 ARG A O 1
ATOM 665 N N . ASN A 1 84 ? -1.468 -6.646 -7.147 1.00 82.44 84 ASN A N 1
ATOM 666 C CA . ASN A 1 84 ? -1.780 -5.219 -7.136 1.00 82.44 84 ASN A CA 1
ATOM 667 C C . ASN A 1 84 ? -3.220 -4.922 -7.596 1.00 82.44 84 ASN A C 1
ATOM 669 O O . ASN A 1 84 ? -3.514 -3.794 -7.973 1.00 82.44 84 ASN A O 1
ATOM 673 N N . ASP A 1 85 ? -4.095 -5.928 -7.606 1.00 88.25 85 ASP A N 1
ATOM 674 C CA . ASP A 1 85 ? -5.525 -5.747 -7.832 1.00 88.25 85 ASP A CA 1
ATOM 675 C C . ASP A 1 85 ? -6.176 -5.188 -6.552 1.00 88.25 85 ASP A C 1
ATOM 677 O O . ASP A 1 85 ? -6.111 -5.860 -5.514 1.00 88.25 85 ASP A O 1
ATOM 681 N N . PRO A 1 86 ? -6.738 -3.964 -6.589 1.00 87.00 86 PRO A N 1
ATOM 682 C CA . PRO A 1 86 ? -7.293 -3.309 -5.411 1.00 87.00 86 PRO A CA 1
ATOM 683 C C . PRO A 1 86 ? -8.691 -3.818 -5.041 1.00 87.00 86 PRO A C 1
ATOM 685 O O . PRO A 1 86 ? -9.208 -3.411 -4.001 1.00 87.00 86 PRO A O 1
ATOM 688 N N . GLU A 1 87 ? -9.327 -4.646 -5.877 1.00 91.62 87 GLU A N 1
ATOM 689 C CA . GLU A 1 87 ? -10.685 -5.117 -5.619 1.00 91.62 87 GLU A CA 1
ATOM 690 C C . GLU A 1 87 ? -10.757 -5.943 -4.324 1.00 91.62 87 GLU A C 1
ATOM 692 O O . GLU A 1 87 ? -9.899 -6.788 -4.015 1.00 91.62 87 GLU A O 1
ATOM 697 N N . ALA A 1 88 ? -11.806 -5.682 -3.545 1.00 94.06 88 ALA A N 1
ATOM 698 C CA . ALA A 1 88 ? -12.114 -6.419 -2.334 1.00 94.06 88 ALA A CA 1
ATOM 699 C C . ALA A 1 88 ? -13.623 -6.651 -2.188 1.00 94.06 88 ALA A C 1
ATOM 701 O O . ALA A 1 88 ? -14.441 -5.783 -2.487 1.00 94.06 88 ALA A O 1
ATOM 702 N N . ASP A 1 89 ? -13.965 -7.831 -1.680 1.00 96.75 89 ASP A N 1
ATOM 703 C CA . ASP A 1 89 ? -15.286 -8.161 -1.147 1.00 96.75 89 ASP A CA 1
ATOM 704 C C . ASP A 1 89 ? -15.191 -8.075 0.380 1.00 96.75 89 ASP A C 1
ATOM 706 O O . ASP A 1 89 ? -14.375 -8.779 0.990 1.00 96.75 89 ASP A O 1
ATOM 710 N N . VAL A 1 90 ? -15.955 -7.155 0.973 1.00 98.12 90 VAL A N 1
ATOM 711 C CA . VAL A 1 90 ? -15.904 -6.834 2.402 1.00 98.12 90 VAL A CA 1
ATOM 712 C C . VAL A 1 90 ? -17.309 -6.833 2.982 1.00 98.12 90 VAL A C 1
ATOM 714 O O . VAL A 1 90 ? -18.182 -6.119 2.496 1.00 98.12 90 VAL A O 1
ATOM 717 N N . SER A 1 91 ? -17.499 -7.570 4.071 1.00 98.12 91 SER A N 1
ATOM 718 C CA . SER A 1 91 ? -18.705 -7.497 4.896 1.00 98.12 91 SER A CA 1
ATOM 719 C C . SER A 1 91 ? -18.349 -7.322 6.370 1.00 98.12 91 SER A C 1
ATOM 721 O O . SER A 1 91 ? -17.276 -7.751 6.801 1.00 98.12 91 SER A O 1
ATOM 723 N N . VAL A 1 92 ? -19.266 -6.730 7.136 1.00 98.50 92 VAL A N 1
ATOM 724 C CA . VAL A 1 92 ? -19.132 -6.500 8.582 1.00 98.50 92 VAL A CA 1
ATOM 725 C C . VAL A 1 92 ? -20.262 -7.209 9.317 1.00 98.50 92 VAL A C 1
ATOM 727 O O . VAL A 1 92 ? -21.411 -7.138 8.887 1.00 98.50 92 VAL A O 1
ATOM 730 N N . ASP A 1 93 ? -19.930 -7.885 10.413 1.00 98.25 93 ASP A N 1
ATOM 731 C CA . ASP A 1 93 ? -20.881 -8.436 11.375 1.00 98.25 93 ASP A CA 1
ATOM 732 C C . ASP A 1 93 ? -20.797 -7.638 12.682 1.00 98.25 93 ASP A C 1
ATOM 734 O O . ASP A 1 93 ? -19.923 -7.872 13.517 1.00 98.25 93 ASP A O 1
ATOM 738 N N . PHE A 1 94 ? -21.710 -6.681 12.858 1.00 98.19 94 PHE A N 1
ATOM 739 C CA . PHE A 1 94 ? -21.750 -5.813 14.040 1.00 98.19 94 PHE A CA 1
ATOM 740 C C . PHE A 1 94 ? -22.097 -6.565 15.338 1.00 98.19 94 PHE A C 1
ATOM 742 O O . PHE A 1 94 ? -21.847 -6.047 16.429 1.00 98.19 94 PHE A O 1
ATOM 749 N N . SER A 1 95 ? -22.605 -7.803 15.254 1.00 97.81 95 SER A N 1
ATOM 75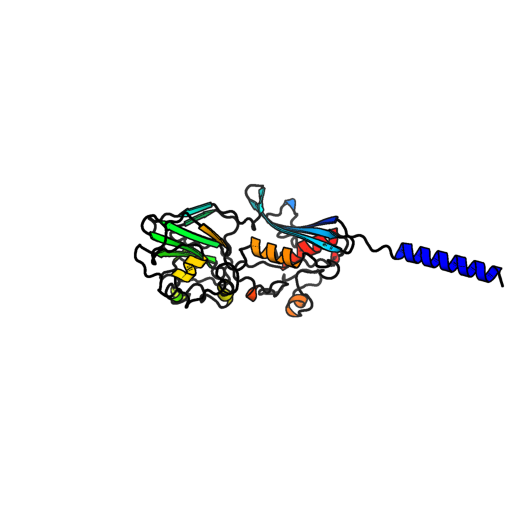0 C CA . SER A 1 95 ? -22.865 -8.639 16.435 1.00 97.81 95 SER A CA 1
ATOM 751 C C . SER A 1 95 ? -21.594 -9.245 17.041 1.00 97.81 95 SER A C 1
ATOM 753 O O . SER A 1 95 ? -21.625 -9.770 18.154 1.00 97.81 95 SER A O 1
ATOM 755 N N . VAL A 1 96 ? -20.468 -9.161 16.328 1.00 98.00 96 VAL A N 1
ATOM 756 C CA . VAL A 1 96 ? -19.179 -9.693 16.758 1.00 98.00 96 VAL A CA 1
ATOM 757 C C . VAL A 1 96 ? -18.360 -8.607 17.441 1.00 98.00 96 VAL A C 1
ATOM 759 O O . VAL A 1 96 ? -18.041 -7.577 16.849 1.00 98.00 96 VAL A O 1
ATOM 762 N N . ASP A 1 97 ? -17.934 -8.888 18.669 1.00 97.94 97 ASP A N 1
ATOM 763 C CA . ASP A 1 97 ? -16.870 -8.124 19.311 1.00 97.94 97 ASP A CA 1
ATOM 764 C C . ASP A 1 97 ? -15.510 -8.710 18.904 1.00 97.94 97 ASP A C 1
ATOM 766 O O . ASP A 1 97 ? -15.291 -9.922 19.047 1.00 97.94 97 ASP A O 1
ATOM 770 N N . PRO A 1 98 ? -14.578 -7.893 18.380 1.00 98.25 98 PRO A N 1
ATOM 771 C CA . PRO A 1 98 ? -13.295 -8.398 17.922 1.00 98.25 98 PRO A CA 1
ATOM 772 C C . PRO A 1 98 ? -12.492 -8.975 19.091 1.00 98.25 98 PRO A C 1
ATOM 774 O O . PRO A 1 98 ? -12.366 -8.370 20.158 1.00 98.25 98 PRO A O 1
ATOM 777 N N . VAL A 1 99 ? -11.878 -10.135 18.866 1.00 98.38 99 VAL A N 1
ATOM 778 C CA . VAL A 1 99 ? -10.999 -10.804 19.833 1.00 98.38 99 VAL A CA 1
ATOM 779 C C . VAL A 1 99 ? -9.599 -10.873 19.256 1.00 98.38 99 VAL A C 1
ATOM 781 O O . VAL A 1 99 ? -9.410 -11.268 18.105 1.00 98.38 99 VAL A O 1
ATOM 784 N N . ALA A 1 100 ? -8.603 -10.520 20.063 1.00 98.25 100 ALA A N 1
ATOM 785 C CA . ALA A 1 100 ? -7.218 -10.533 19.629 1.00 98.25 100 ALA A CA 1
ATOM 786 C C . ALA A 1 100 ? -6.744 -11.950 19.261 1.00 98.25 100 ALA A C 1
ATOM 788 O O . ALA A 1 100 ? -7.045 -12.935 19.937 1.00 98.25 100 ALA A O 1
ATOM 789 N N . ALA A 1 101 ? -5.946 -12.045 18.201 1.00 98.00 101 ALA A N 1
ATOM 790 C CA . ALA A 1 101 ? -5.168 -13.230 17.874 1.00 98.00 101 ALA A CA 1
ATOM 791 C C . ALA A 1 101 ? -4.173 -13.564 18.988 1.00 98.00 101 ALA A C 1
ATOM 793 O O . ALA A 1 101 ? -3.722 -12.683 19.714 1.00 98.00 101 ALA A O 1
ATOM 794 N N . ALA A 1 102 ? -3.736 -14.819 19.055 1.00 97.38 102 ALA A N 1
ATOM 795 C CA . ALA A 1 102 ? -2.539 -15.180 19.808 1.00 97.38 102 ALA A CA 1
ATOM 796 C C . ALA A 1 102 ? -1.324 -15.078 18.865 1.00 97.38 102 ALA A C 1
ATOM 798 O O . ALA A 1 102 ? -1.268 -15.834 17.884 1.00 97.38 102 ALA A O 1
ATOM 799 N N . PRO A 1 103 ? -0.378 -14.144 19.084 1.00 94.94 103 PRO A N 1
ATOM 800 C CA . PRO A 1 103 ? 0.790 -13.996 18.224 1.00 94.94 103 PRO A CA 1
ATOM 801 C C . PRO A 1 103 ? 1.862 -15.065 18.544 1.00 94.94 103 PRO A C 1
ATOM 803 O O . PRO A 1 103 ? 1.612 -16.032 19.257 1.00 94.94 103 PRO A O 1
ATOM 806 N N . GLY A 1 104 ? 3.057 -14.952 17.954 1.00 88.94 104 GLY A N 1
ATOM 807 C CA . GLY A 1 104 ? 4.146 -15.918 18.169 1.00 88.94 104 GLY A CA 1
ATOM 808 C C . GLY A 1 104 ? 4.171 -17.135 17.227 1.00 88.94 104 GLY A C 1
ATOM 809 O O . GLY A 1 104 ? 3.629 -17.111 16.111 1.00 88.94 104 GLY A O 1
ATOM 810 N N . SER A 1 105 ? 4.914 -18.172 17.641 1.00 87.19 105 SER A N 1
ATOM 811 C CA . SER A 1 105 ? 5.132 -19.412 16.875 1.00 87.19 105 SER A CA 1
ATOM 812 C C . SER A 1 105 ? 3.862 -20.246 16.763 1.00 87.19 105 SER A C 1
ATOM 814 O O . SER A 1 105 ? 3.533 -20.694 15.664 1.00 87.19 105 SER A O 1
ATOM 816 N N . ASP A 1 106 ? 3.110 -20.343 17.859 1.00 91.19 106 ASP A N 1
ATOM 817 C CA . ASP A 1 106 ? 1.849 -21.086 17.959 1.00 91.19 106 ASP A CA 1
ATOM 818 C C . ASP A 1 106 ? 0.656 -20.189 17.634 1.00 91.19 106 ASP A C 1
ATOM 820 O O . ASP A 1 106 ? -0.354 -20.157 18.336 1.00 91.19 106 ASP A O 1
ATOM 824 N N . TYR A 1 107 ? 0.812 -19.417 16.560 1.00 95.06 107 TYR A N 1
ATOM 825 C CA . TYR A 1 107 ? -0.154 -18.420 16.137 1.00 95.06 107 TYR A CA 1
ATOM 826 C C . TYR A 1 107 ? -1.567 -18.993 16.012 1.00 95.06 107 TYR A C 1
ATOM 828 O O . TYR A 1 107 ? -1.778 -19.988 15.310 1.00 95.06 107 TYR A O 1
ATOM 836 N N . LYS A 1 108 ? -2.538 -18.281 16.587 1.00 96.94 108 LYS A N 1
ATOM 837 C CA . LYS A 1 108 ? -3.968 -18.541 16.406 1.00 96.94 108 LYS A CA 1
ATOM 838 C C . LYS A 1 108 ? -4.663 -17.262 15.971 1.00 96.94 108 LYS A C 1
ATOM 840 O O . LYS A 1 108 ? -4.404 -16.203 16.537 1.00 96.94 108 LYS A O 1
ATOM 845 N N . ASN A 1 109 ? -5.541 -17.378 14.975 1.00 96.94 109 ASN A N 1
ATOM 846 C CA . ASN A 1 109 ? -6.445 -16.285 14.625 1.00 96.94 109 ASN A CA 1
ATOM 847 C C . ASN A 1 109 ? -7.281 -15.904 15.852 1.00 96.94 109 ASN A C 1
ATOM 849 O O . ASN A 1 109 ? -7.658 -16.775 16.639 1.00 96.94 109 ASN A O 1
ATOM 853 N N . GLY A 1 110 ? -7.562 -14.614 15.978 1.00 97.81 110 GLY A N 1
ATOM 854 C CA . GLY A 1 110 ? -8.608 -14.105 16.845 1.00 97.81 110 GLY A CA 1
ATOM 855 C C . GLY A 1 110 ? -9.970 -14.197 16.161 1.00 97.81 110 GLY A C 1
ATOM 856 O O . GLY A 1 110 ? -10.154 -14.968 15.214 1.00 97.81 110 GLY A O 1
ATOM 857 N N . ILE A 1 111 ? -10.909 -13.382 16.628 1.00 98.38 111 ILE A N 1
ATOM 858 C CA . ILE A 1 111 ? -12.240 -13.233 16.034 1.00 98.38 111 ILE A CA 1
ATOM 859 C C . ILE A 1 111 ? -12.299 -11.842 15.409 1.00 98.38 111 ILE A C 1
ATOM 861 O O . ILE A 1 111 ? -11.981 -10.863 16.077 1.00 98.38 111 ILE A O 1
ATOM 865 N N . SER A 1 112 ? -12.652 -11.776 14.128 1.00 98.31 112 SER A N 1
ATOM 866 C CA . SER A 1 112 ? -12.778 -10.532 13.366 1.00 98.31 112 SER A CA 1
ATOM 867 C C . SER A 1 112 ? -14.249 -10.229 13.122 1.00 98.31 112 SER A C 1
ATOM 869 O O . SER A 1 112 ? -15.005 -11.149 12.803 1.00 98.31 112 SER A O 1
ATOM 871 N N . MET A 1 113 ? -14.636 -8.957 13.229 1.00 98.31 113 MET A N 1
ATOM 872 C CA . MET A 1 113 ? -15.956 -8.487 12.793 1.00 98.31 113 MET A CA 1
ATOM 873 C C . MET A 1 113 ? -16.026 -8.308 11.267 1.00 98.31 113 MET A C 1
ATOM 875 O O . MET A 1 113 ? -17.106 -8.143 10.710 1.00 98.31 113 MET A O 1
ATOM 879 N N . PHE A 1 114 ? -14.883 -8.353 10.572 1.00 98.50 114 PHE A N 1
ATOM 880 C CA . PHE A 1 114 ? -14.785 -8.180 9.127 1.00 98.50 114 PHE A CA 1
ATOM 881 C C . PHE A 1 114 ? -14.518 -9.510 8.415 1.00 98.50 114 PHE A C 1
ATOM 883 O O . PHE A 1 114 ? -13.603 -10.266 8.741 1.00 98.50 114 PHE A O 1
ATOM 890 N N . ASN A 1 115 ? -15.247 -9.755 7.332 1.00 97.94 115 ASN A N 1
ATOM 891 C CA . ASN A 1 115 ? -14.883 -10.770 6.349 1.00 97.94 115 ASN A CA 1
ATOM 892 C C . ASN A 1 115 ? -14.335 -10.066 5.107 1.00 97.94 115 ASN A C 1
ATOM 894 O O . ASN A 1 115 ? -15.085 -9.400 4.400 1.00 97.94 115 ASN A O 1
ATOM 898 N N . ILE A 1 116 ? -13.029 -10.199 4.856 1.00 97.38 116 ILE A N 1
ATOM 899 C CA . ILE A 1 116 ? -12.333 -9.504 3.764 1.00 97.38 116 ILE A CA 1
ATOM 900 C C . ILE A 1 116 ? -11.734 -10.527 2.800 1.00 97.38 116 ILE A C 1
ATOM 902 O O . ILE A 1 116 ? -10.834 -11.294 3.163 1.00 97.38 116 ILE A O 1
ATOM 906 N N . LYS A 1 117 ? -12.153 -10.482 1.535 1.00 94.19 117 LYS A N 1
ATOM 907 C CA . LYS A 1 117 ? -11.512 -11.208 0.432 1.00 94.19 117 LYS A CA 1
ATOM 908 C C . LYS A 1 117 ? -10.873 -10.208 -0.518 1.00 94.19 117 LYS A C 1
ATOM 910 O O . LYS A 1 117 ? -11.564 -9.497 -1.234 1.00 94.19 117 LYS A O 1
ATOM 915 N N . THR A 1 118 ? -9.546 -10.189 -0.554 1.00 90.94 118 THR A N 1
ATOM 916 C CA . THR A 1 118 ? -8.782 -9.330 -1.466 1.00 90.94 118 THR A CA 1
ATOM 917 C C . THR A 1 118 ? -7.457 -9.981 -1.862 1.00 90.94 118 THR A C 1
ATOM 919 O O . THR A 1 118 ? -6.936 -10.868 -1.171 1.00 90.94 118 THR A O 1
ATOM 922 N N . ASN A 1 119 ? -6.902 -9.547 -2.993 1.00 86.06 119 ASN A N 1
ATOM 923 C CA . ASN A 1 119 ? -5.544 -9.884 -3.414 1.00 86.06 119 ASN A CA 1
ATOM 924 C C . ASN A 1 119 ? -4.488 -8.969 -2.775 1.00 86.06 119 ASN A C 1
ATOM 926 O O . ASN A 1 119 ? -3.332 -9.393 -2.632 1.00 86.06 119 ASN A O 1
ATOM 930 N N . ASP A 1 120 ? -4.895 -7.781 -2.325 1.00 83.50 120 ASP A N 1
ATOM 931 C CA . ASP A 1 120 ? -4.047 -6.788 -1.684 1.00 83.50 120 ASP A CA 1
ATOM 932 C C . ASP A 1 120 ? -4.585 -6.417 -0.299 1.00 83.50 120 ASP A C 1
ATOM 934 O O . ASP A 1 120 ? -5.494 -5.617 -0.144 1.00 83.50 120 ASP A O 1
ATOM 938 N N . MET A 1 121 ? -3.988 -6.993 0.742 1.00 86.50 121 MET A N 1
ATOM 939 C CA . MET A 1 121 ? -4.291 -6.591 2.117 1.00 86.50 121 MET A CA 1
ATOM 940 C C . MET A 1 121 ? -3.394 -5.433 2.582 1.00 86.50 121 MET A C 1
ATOM 942 O O . MET A 1 121 ? -3.562 -4.910 3.679 1.00 86.50 121 MET A O 1
ATOM 946 N N . MET A 1 122 ? -2.367 -5.058 1.816 1.00 82.44 122 MET A N 1
ATOM 947 C CA . MET A 1 122 ? -1.309 -4.202 2.332 1.00 82.44 122 MET A CA 1
ATOM 948 C C . MET A 1 122 ? -1.737 -2.750 2.458 1.00 82.44 122 MET A C 1
ATOM 950 O O . MET A 1 122 ? -2.023 -2.100 1.468 1.00 82.44 122 MET A O 1
ATOM 954 N N . GLY A 1 123 ? -1.717 -2.223 3.681 1.00 83.12 123 GLY A N 1
ATOM 955 C CA . GLY A 1 123 ? -2.226 -0.883 3.957 1.00 83.12 123 GLY A CA 1
ATOM 956 C C . GLY A 1 123 ? -3.734 -0.755 3.731 1.00 83.12 123 GLY A C 1
ATOM 957 O O . GLY A 1 123 ? -4.225 0.348 3.514 1.00 83.12 123 GLY A O 1
ATOM 958 N N . PHE A 1 124 ? -4.449 -1.880 3.719 1.00 93.00 124 PHE A N 1
ATOM 959 C CA . PHE A 1 124 ? -5.894 -1.933 3.569 1.00 93.00 124 PHE A CA 1
ATOM 960 C C . PHE A 1 124 ? -6.589 -1.334 4.797 1.00 93.00 124 PHE A C 1
ATOM 962 O O . PHE A 1 124 ? -6.119 -1.506 5.923 1.00 93.00 124 PHE A O 1
ATOM 969 N N . TYR A 1 125 ? -7.723 -0.677 4.594 1.00 96.88 125 TYR A N 1
ATOM 970 C CA . TYR A 1 125 ? -8.667 -0.346 5.657 1.00 96.88 125 TYR A CA 1
ATOM 971 C C . TYR A 1 125 ? -10.099 -0.574 5.173 1.00 96.88 125 TYR A C 1
ATOM 973 O O . TYR A 1 125 ? -10.374 -0.480 3.976 1.00 96.88 125 TYR A O 1
ATOM 981 N N . ALA A 1 126 ? -11.010 -0.819 6.108 1.00 98.50 126 ALA A N 1
ATOM 982 C CA . ALA A 1 126 ? -12.443 -0.734 5.876 1.00 98.50 126 ALA A CA 1
ATOM 983 C C . ALA A 1 126 ? -13.146 -0.123 7.090 1.00 98.50 126 ALA A C 1
ATOM 985 O O . ALA A 1 126 ? -12.671 -0.234 8.221 1.00 98.50 126 ALA A O 1
ATOM 986 N N . VAL A 1 127 ? -14.260 0.551 6.840 1.00 98.69 127 VAL A N 1
ATOM 987 C CA . VAL A 1 127 ? -15.080 1.216 7.847 1.00 98.69 127 VAL A CA 1
ATOM 988 C C . VAL A 1 127 ? -16.554 1.109 7.462 1.00 98.69 127 VAL A C 1
ATOM 990 O O . VAL A 1 127 ? -16.891 1.144 6.279 1.00 98.69 127 VAL A O 1
ATOM 993 N N . ALA A 1 128 ? -17.426 0.953 8.449 1.00 98.69 128 ALA A N 1
ATOM 994 C CA . ALA A 1 128 ? -18.874 0.897 8.272 1.00 98.69 128 ALA A CA 1
ATOM 995 C C . ALA A 1 128 ? -19.571 1.504 9.494 1.00 98.69 128 ALA A C 1
ATOM 997 O O . ALA A 1 128 ? -18.988 1.529 10.583 1.00 98.69 128 ALA A O 1
ATOM 998 N N . VAL A 1 129 ? -20.804 1.975 9.312 1.00 98.69 129 VAL A N 1
ATOM 999 C CA . VAL A 1 129 ? -21.641 2.508 10.396 1.00 98.69 129 VAL A CA 1
ATOM 1000 C C . VAL A 1 129 ? -23.014 1.852 10.332 1.00 98.69 129 VAL A C 1
ATOM 1002 O O . VAL A 1 129 ? -23.686 1.949 9.302 1.00 98.69 129 VAL A O 1
ATOM 1005 N N . ASP A 1 130 ? -23.410 1.186 11.415 1.00 98.19 130 ASP A N 1
ATOM 1006 C CA . ASP A 1 130 ? -24.711 0.524 11.533 1.00 98.19 130 ASP A CA 1
ATOM 1007 C C . ASP A 1 130 ? -25.854 1.529 11.773 1.00 98.19 130 ASP A C 1
ATOM 1009 O O . ASP A 1 130 ? -25.632 2.716 12.022 1.00 98.19 130 ASP A O 1
ATOM 1013 N N . ASP A 1 131 ? -27.097 1.053 11.700 1.00 96.62 131 ASP A N 1
ATOM 1014 C CA . ASP A 1 131 ? -28.315 1.858 11.860 1.00 96.62 131 ASP A CA 1
ATOM 1015 C C . ASP A 1 131 ? -28.430 2.567 13.219 1.00 96.62 131 ASP A C 1
ATOM 1017 O O . ASP A 1 131 ? -29.060 3.621 13.314 1.00 96.62 131 ASP A O 1
ATOM 1021 N N . ASP A 1 132 ? -27.829 2.014 14.271 1.00 95.88 132 ASP A N 1
ATOM 1022 C CA . ASP A 1 132 ? -27.839 2.587 15.620 1.00 95.88 132 ASP A CA 1
ATOM 1023 C C . ASP A 1 132 ? -26.675 3.560 15.892 1.00 95.88 132 ASP A C 1
ATOM 1025 O O . ASP A 1 132 ? -26.585 4.136 16.979 1.00 95.88 132 ASP A O 1
ATOM 1029 N N . GLY A 1 133 ? -25.801 3.771 14.902 1.00 96.38 133 GLY A N 1
ATOM 1030 C CA . GLY A 1 133 ? -24.606 4.605 15.014 1.00 96.38 133 GLY A CA 1
ATOM 1031 C C . GLY A 1 133 ? -23.354 3.862 15.492 1.00 96.38 133 GLY A C 1
ATOM 1032 O O . GLY A 1 133 ? -22.332 4.513 15.725 1.00 96.38 133 GLY A O 1
ATOM 1033 N N . THR A 1 134 ? -23.388 2.532 15.623 1.00 98.38 134 THR A N 1
ATOM 1034 C CA . THR A 1 134 ? -22.190 1.724 15.892 1.00 98.38 134 THR A CA 1
ATOM 1035 C C . THR A 1 134 ? -21.203 1.844 14.735 1.00 98.38 134 THR A C 1
ATOM 1037 O O . THR A 1 134 ? -21.540 1.553 13.587 1.00 98.38 134 THR A O 1
ATOM 1040 N N . VAL A 1 135 ? -19.956 2.226 15.017 1.00 98.69 135 VAL A N 1
ATOM 1041 C CA . VAL A 1 135 ? -18.897 2.325 13.998 1.00 98.69 135 VAL A CA 1
ATOM 1042 C C . VAL A 1 135 ? -17.961 1.125 14.099 1.00 98.69 135 VAL A C 1
ATOM 1044 O O . VAL A 1 135 ? -17.378 0.873 15.153 1.00 98.69 135 VAL A O 1
ATOM 1047 N N . ALA A 1 136 ? -17.754 0.428 12.986 1.00 98.75 136 ALA A N 1
ATOM 1048 C CA . ALA A 1 136 ? -16.763 -0.635 12.847 1.00 98.75 136 ALA A CA 1
ATOM 1049 C C . ALA A 1 136 ? -15.597 -0.151 11.983 1.00 98.75 136 ALA A C 1
ATOM 1051 O O . ALA A 1 136 ? -15.803 0.393 10.899 1.00 98.75 136 ALA A O 1
ATOM 1052 N N . LEU A 1 137 ? -14.366 -0.379 12.433 1.00 98.62 137 LEU A N 1
ATOM 1053 C CA . LEU A 1 137 ? -13.131 -0.028 11.733 1.00 98.62 137 LEU A CA 1
ATOM 1054 C C . LEU A 1 137 ? -12.192 -1.232 11.703 1.00 98.62 137 LEU A C 1
ATOM 1056 O O . LEU A 1 137 ? -11.940 -1.844 12.736 1.00 98.62 137 LEU A O 1
ATOM 1060 N N . VAL A 1 138 ? -11.582 -1.492 10.550 1.00 98.56 138 VAL A N 1
ATOM 1061 C CA . VAL A 1 138 ? -10.383 -2.325 10.414 1.00 98.56 138 VAL A CA 1
ATOM 1062 C C . VAL A 1 138 ? -9.313 -1.564 9.646 1.00 98.56 138 VAL A C 1
ATOM 1064 O O . VAL A 1 138 ? -9.581 -0.954 8.613 1.00 98.56 138 VAL A O 1
ATOM 1067 N N . ILE A 1 139 ? -8.074 -1.620 10.125 1.00 96.62 139 ILE A N 1
ATOM 1068 C CA . ILE A 1 139 ? -6.906 -1.071 9.435 1.00 96.62 139 ILE A CA 1
ATOM 1069 C C . ILE A 1 139 ? -5.733 -2.044 9.528 1.00 96.62 139 ILE A C 1
ATOM 1071 O O . ILE A 1 139 ? -5.394 -2.533 10.606 1.00 96.62 139 ILE A O 1
ATOM 1075 N N . LEU A 1 140 ? -5.102 -2.362 8.396 1.00 93.19 140 LEU A N 1
ATOM 1076 C CA . LEU A 1 140 ? -3.935 -3.236 8.385 1.00 93.19 140 LEU A CA 1
ATOM 1077 C C . LEU A 1 140 ? -2.666 -2.447 8.701 1.00 93.19 140 LEU A C 1
ATOM 1079 O O . LEU A 1 140 ? -2.168 -1.683 7.874 1.00 93.19 140 LEU A O 1
ATOM 1083 N N . ASP A 1 141 ? -2.029 -2.768 9.823 1.00 89.38 141 ASP A N 1
ATOM 1084 C CA . ASP A 1 141 ? -0.692 -2.256 10.088 1.00 89.38 141 ASP A CA 1
ATOM 1085 C C . ASP A 1 141 ? 0.380 -2.938 9.214 1.00 89.38 141 ASP A C 1
ATOM 1087 O O . ASP A 1 141 ? 0.535 -4.165 9.189 1.00 89.38 141 ASP A O 1
ATOM 1091 N N . ALA A 1 142 ? 1.191 -2.138 8.522 1.00 79.75 142 ALA A N 1
ATOM 1092 C CA . ALA A 1 142 ? 2.213 -2.636 7.603 1.00 79.75 142 ALA A CA 1
ATOM 1093 C C . ALA A 1 142 ? 3.505 -3.121 8.285 1.00 79.75 142 ALA A C 1
ATOM 1095 O O . ALA A 1 142 ? 4.325 -3.794 7.639 1.00 79.75 142 ALA A O 1
ATOM 1096 N N . VAL A 1 143 ? 3.721 -2.805 9.559 1.00 83.56 143 VAL A N 1
ATOM 1097 C CA . VAL A 1 143 ? 4.917 -3.197 10.311 1.00 83.56 143 VAL A CA 1
ATOM 1098 C C . VAL A 1 143 ? 4.721 -4.566 10.951 1.00 83.56 143 VAL A C 1
ATOM 1100 O O . VAL A 1 143 ? 5.563 -5.444 10.743 1.00 83.56 143 VAL A O 1
ATOM 1103 N N . ILE A 1 144 ? 3.606 -4.780 11.650 1.00 89.06 144 ILE A N 1
ATOM 1104 C CA . ILE A 1 144 ? 3.269 -6.050 12.307 1.00 89.06 144 ILE A CA 1
ATOM 1105 C C . ILE A 1 144 ? 2.446 -6.993 11.419 1.00 89.06 144 ILE A C 1
ATOM 1107 O O . ILE A 1 144 ? 2.472 -8.201 11.647 1.00 89.06 144 ILE A O 1
ATOM 1111 N N . ARG A 1 145 ? 1.792 -6.490 10.358 1.00 89.38 145 ARG A N 1
ATOM 1112 C CA . ARG A 1 145 ? 0.955 -7.263 9.408 1.00 89.38 145 ARG A CA 1
ATOM 1113 C C . ARG A 1 145 ? -0.282 -7.891 10.053 1.00 89.38 145 ARG A C 1
ATOM 1115 O O . ARG A 1 145 ? -0.633 -9.022 9.710 1.00 89.38 145 ARG A O 1
ATOM 1122 N N . TYR A 1 146 ? -0.938 -7.156 10.947 1.00 94.81 146 TYR A N 1
ATOM 1123 C CA . TYR A 1 146 ? -2.206 -7.545 11.565 1.00 94.81 146 TYR A CA 1
ATOM 1124 C C . TYR A 1 146 ? -3.325 -6.581 11.192 1.00 94.81 146 TYR A C 1
ATOM 1126 O O . TYR A 1 146 ? -3.083 -5.384 11.035 1.00 94.81 146 TYR A O 1
ATOM 1134 N N . GLN A 1 147 ? -4.532 -7.127 11.059 1.00 97.19 147 GLN A N 1
ATOM 1135 C CA . GLN A 1 147 ? -5.776 -6.366 11.046 1.00 97.19 147 GLN A CA 1
ATOM 1136 C C . GLN A 1 147 ? -5.990 -5.816 12.453 1.00 97.19 147 GLN A C 1
ATOM 1138 O O . GLN A 1 147 ? -6.069 -6.593 13.403 1.00 97.19 147 GLN A O 1
ATOM 1143 N N . LEU A 1 148 ? -5.987 -4.493 12.583 1.00 98.06 148 LEU A N 1
ATOM 1144 C CA . LEU A 1 148 ? -6.300 -3.788 13.817 1.00 98.06 148 LEU A CA 1
ATOM 1145 C C . LEU A 1 148 ? -7.740 -3.308 13.730 1.00 98.06 148 LEU A C 1
ATOM 1147 O O . LEU A 1 148 ? -8.070 -2.502 12.862 1.00 98.06 148 LEU A O 1
ATOM 1151 N N . GLU A 1 149 ? -8.574 -3.826 14.615 1.00 98.62 149 GLU A N 1
ATOM 1152 C CA . GLU A 1 149 ? -10.015 -3.634 14.602 1.00 98.62 149 GLU A CA 1
ATOM 1153 C C . GLU A 1 149 ? -10.487 -2.795 15.785 1.00 98.62 149 GLU A C 1
ATOM 1155 O O . GLU A 1 149 ? -10.002 -2.960 16.901 1.00 98.62 149 GLU A O 1
ATOM 1160 N N . ALA A 1 150 ? -11.446 -1.906 15.551 1.00 98.50 150 ALA A N 1
ATOM 1161 C CA . ALA A 1 150 ? -12.114 -1.137 16.591 1.00 98.50 150 ALA A CA 1
ATOM 1162 C C . ALA A 1 150 ? -13.622 -1.140 16.345 1.00 98.50 150 ALA A C 1
ATOM 1164 O O . ALA A 1 150 ? -14.067 -0.983 15.206 1.00 98.50 150 ALA A O 1
ATOM 1165 N N . LYS A 1 151 ? -14.386 -1.309 17.423 1.00 98.38 151 LYS A N 1
ATOM 1166 C CA . LYS A 1 151 ? -15.841 -1.183 17.450 1.00 98.38 151 LYS A CA 1
ATOM 1167 C C . LYS A 1 151 ? -16.189 -0.064 18.427 1.00 98.38 151 LYS A C 1
ATOM 1169 O O . LYS A 1 151 ? -15.728 -0.084 19.569 1.00 98.38 151 LYS A O 1
ATOM 1174 N N . PHE A 1 152 ? -16.931 0.931 17.958 1.00 98.12 152 PHE A N 1
ATOM 1175 C CA . PHE A 1 152 ? -17.360 2.083 18.745 1.00 98.12 152 PHE A CA 1
ATOM 1176 C C . PHE A 1 152 ? -18.871 2.016 18.912 1.00 98.12 152 PHE A C 1
ATOM 1178 O O . PHE A 1 152 ? -19.601 2.195 17.940 1.00 98.12 152 PHE A O 1
ATOM 1185 N N . GLU A 1 153 ? -19.311 1.742 20.135 1.00 96.88 153 GLU A N 1
ATOM 1186 C CA . GLU A 1 153 ? -20.728 1.635 20.487 1.00 96.88 153 GLU A CA 1
ATOM 1187 C C . GLU A 1 153 ? -21.465 2.982 20.339 1.00 96.88 153 GLU A C 1
ATOM 1189 O O . GLU A 1 153 ? -20.831 4.049 20.388 1.00 96.88 153 GLU A O 1
ATOM 1194 N N . PRO A 1 154 ? -22.806 2.970 20.228 1.00 96.31 154 PRO A N 1
ATOM 1195 C CA . PRO A 1 154 ? -23.599 4.189 20.178 1.00 96.31 154 PRO A CA 1
ATOM 1196 C C . PRO A 1 154 ? -23.319 5.103 21.382 1.00 96.31 154 PRO A C 1
ATOM 1198 O O . PRO A 1 154 ? -23.312 4.672 22.536 1.00 96.31 154 PRO A O 1
ATOM 1201 N N . GLY A 1 155 ? -23.089 6.392 21.115 1.00 93.25 155 GLY A N 1
ATOM 1202 C CA . GLY A 1 155 ? -22.776 7.394 22.143 1.00 93.25 155 GLY A CA 1
ATOM 1203 C C . GLY A 1 155 ? -21.295 7.509 22.525 1.00 93.25 155 GLY A C 1
ATOM 1204 O O . GLY A 1 155 ? -20.969 8.266 23.440 1.00 93.25 155 GLY A O 1
ATOM 1205 N N . PHE A 1 156 ? -20.393 6.804 21.835 1.00 96.75 156 PHE A N 1
ATOM 1206 C CA . PHE A 1 156 ? -18.949 6.976 22.002 1.00 96.75 156 PHE A CA 1
ATOM 1207 C C . PHE A 1 156 ? -18.502 8.441 21.777 1.00 96.75 156 PHE A C 1
ATOM 1209 O O . PHE A 1 156 ? -18.959 9.112 20.851 1.00 96.75 156 PHE A O 1
ATOM 1216 N N . ASP A 1 157 ? -17.570 8.945 22.599 1.00 96.44 157 ASP A N 1
ATOM 1217 C CA . ASP A 1 157 ? -17.018 10.299 22.444 1.00 96.44 157 ASP A CA 1
ATOM 1218 C C . ASP A 1 157 ? -15.944 10.350 21.346 1.00 96.44 157 ASP A C 1
ATOM 1220 O O . ASP A 1 157 ? -14.752 10.125 21.584 1.00 96.44 157 ASP A O 1
ATOM 1224 N N . PHE A 1 158 ? -16.353 10.708 20.130 1.00 97.25 158 PHE A N 1
ATOM 1225 C CA . PHE A 1 158 ? -15.450 10.847 18.984 1.00 97.25 158 PHE A CA 1
ATOM 1226 C C . PHE A 1 158 ? -14.512 12.069 19.058 1.00 97.25 158 PHE A C 1
ATOM 1228 O O . PHE A 1 158 ? -13.615 12.193 18.220 1.00 97.25 158 PHE A O 1
ATOM 1235 N N . ASN A 1 159 ? -14.643 12.950 20.060 1.00 96.94 159 ASN A N 1
ATOM 1236 C CA . ASN A 1 159 ? -13.655 14.010 20.310 1.00 96.94 159 ASN A CA 1
ATOM 1237 C C . ASN A 1 159 ? -12.435 13.514 21.098 1.00 96.94 159 ASN A C 1
ATOM 1239 O O . ASN A 1 159 ? -11.427 14.228 21.175 1.00 96.94 159 ASN A O 1
ATOM 1243 N N . SER A 1 160 ? -12.497 12.297 21.646 1.00 96.50 160 SER A N 1
ATOM 1244 C CA . SER A 1 160 ? -11.345 11.640 22.261 1.00 96.50 160 SER A CA 1
ATOM 1245 C C . SER A 1 160 ? -10.181 11.508 21.275 1.00 96.50 160 SER A C 1
ATOM 1247 O O . SER A 1 160 ? -10.346 11.507 20.046 1.00 96.50 160 SER A O 1
ATOM 1249 N N . LYS A 1 161 ? -8.957 11.475 21.812 1.00 97.62 161 LYS A N 1
ATOM 1250 C CA . LYS A 1 161 ? -7.747 11.475 20.989 1.00 97.62 161 LYS A CA 1
ATOM 1251 C C . LYS A 1 161 ? -7.479 10.079 20.456 1.00 97.62 161 LYS A C 1
ATOM 1253 O O . LYS A 1 161 ? -7.532 9.101 21.193 1.00 97.62 161 LYS A O 1
ATOM 1258 N N . PHE A 1 162 ? -7.088 9.987 19.187 1.00 95.81 162 PHE A N 1
ATOM 1259 C CA . PHE A 1 162 ? -6.809 8.702 18.550 1.00 95.81 162 PHE A CA 1
ATOM 1260 C C . PHE A 1 162 ? -5.732 7.897 19.295 1.00 95.81 162 PHE A C 1
ATOM 1262 O O . PHE A 1 162 ? -5.810 6.674 19.363 1.00 95.81 162 PHE A O 1
ATOM 1269 N N . ARG A 1 163 ? -4.721 8.561 19.878 1.00 95.81 163 ARG A N 1
ATOM 1270 C CA . ARG A 1 163 ? -3.660 7.896 20.662 1.00 95.81 163 ARG A CA 1
ATOM 1271 C C . ARG A 1 163 ? -4.174 7.073 21.844 1.00 95.81 163 ARG A C 1
ATOM 1273 O O . ARG A 1 163 ? -3.438 6.208 22.311 1.00 95.81 163 ARG A O 1
ATOM 1280 N N . ASP A 1 164 ? -5.384 7.354 22.319 1.00 95.88 164 ASP A N 1
ATOM 1281 C CA . ASP A 1 164 ? -5.987 6.646 23.444 1.00 95.88 164 ASP A CA 1
ATOM 1282 C C . ASP A 1 164 ? -6.502 5.259 23.003 1.00 95.88 164 ASP A C 1
ATOM 1284 O O . ASP A 1 164 ? -6.640 4.357 23.830 1.00 95.88 164 ASP A O 1
ATOM 1288 N N . LEU A 1 165 ? -6.676 5.034 21.690 1.00 96.00 165 LEU A N 1
ATOM 1289 C CA . LEU A 1 165 ? -6.849 3.702 21.115 1.00 96.00 165 LEU A CA 1
ATOM 1290 C C . LEU A 1 165 ? -5.497 3.014 20.954 1.00 96.00 165 LEU A C 1
ATOM 1292 O O . LEU A 1 165 ? -4.748 3.234 19.995 1.00 96.00 165 LEU A O 1
ATOM 1296 N N . THR A 1 166 ? -5.189 2.145 21.905 1.00 97.06 166 THR A N 1
ATOM 1297 C CA . THR A 1 166 ? -3.917 1.428 21.942 1.00 97.06 166 THR A CA 1
ATOM 1298 C C . THR A 1 166 ? -4.066 -0.007 21.444 1.00 97.06 166 THR A C 1
ATOM 1300 O O . THR A 1 166 ? -5.163 -0.568 21.358 1.00 97.06 166 THR A O 1
ATOM 1303 N N . ILE A 1 167 ? -2.950 -0.614 21.047 1.00 96.94 167 ILE A N 1
ATOM 1304 C CA . ILE A 1 167 ? -2.925 -1.987 20.555 1.00 96.94 167 ILE A CA 1
ATOM 1305 C C . ILE A 1 167 ? -3.373 -2.916 21.679 1.00 96.94 167 ILE A C 1
ATOM 1307 O O . ILE A 1 167 ? -2.872 -2.847 22.800 1.00 96.94 167 ILE A O 1
ATOM 1311 N N . ASN A 1 168 ? -4.330 -3.782 21.356 1.00 93.31 168 ASN A N 1
ATOM 1312 C CA . ASN A 1 168 ? -5.002 -4.694 22.276 1.00 93.31 168 ASN A CA 1
ATOM 1313 C C . ASN A 1 168 ? -5.837 -4.003 23.380 1.00 93.31 168 ASN A C 1
ATOM 1315 O O . ASN A 1 168 ? -6.283 -4.664 24.315 1.00 93.31 168 ASN A O 1
ATOM 1319 N N . ARG A 1 169 ? -6.068 -2.685 23.276 1.00 90.94 169 ARG A N 1
ATOM 1320 C CA . ARG A 1 169 ? -6.996 -1.891 24.104 1.00 90.94 169 ARG A CA 1
ATOM 1321 C C . ARG A 1 169 ? -7.580 -0.745 23.265 1.00 90.94 169 ARG A C 1
ATOM 1323 O O . ARG A 1 169 ? -7.053 0.366 23.252 1.00 90.94 169 ARG A O 1
ATOM 1330 N N . GLY A 1 170 ? -8.649 -1.044 22.531 1.00 93.50 170 GLY A N 1
ATOM 1331 C CA . GLY A 1 170 ? -9.288 -0.140 21.566 1.00 93.50 170 GLY A CA 1
ATOM 1332 C C . GLY A 1 170 ? -8.977 -0.507 20.112 1.00 93.50 170 GLY A C 1
ATOM 1333 O O . GLY A 1 170 ? -9.894 -0.559 19.305 1.00 93.50 170 GLY A O 1
ATOM 1334 N N . LEU A 1 171 ? -7.719 -0.844 19.792 1.00 97.19 171 LEU A N 1
ATOM 1335 C CA . LEU A 1 171 ? -7.323 -1.436 18.503 1.00 97.19 171 LEU A CA 1
ATOM 1336 C C . LEU A 1 171 ? -6.952 -2.909 18.690 1.00 97.19 171 LEU A C 1
ATOM 1338 O O . LEU A 1 171 ? -5.832 -3.236 19.087 1.00 97.19 171 LEU A O 1
ATOM 1342 N N . VAL A 1 172 ? -7.885 -3.808 18.408 1.00 98.44 172 VAL A N 1
ATOM 1343 C CA . VAL A 1 172 ? -7.763 -5.251 18.627 1.00 98.44 172 VAL A CA 1
ATOM 1344 C C . VAL A 1 172 ? -7.084 -5.925 17.426 1.00 98.44 172 VAL A C 1
ATOM 1346 O O . VAL A 1 172 ? -7.607 -5.867 16.318 1.00 98.44 172 VAL A O 1
ATOM 1349 N N . PRO A 1 173 ? -5.924 -6.582 17.597 1.00 98.00 173 PRO A N 1
ATOM 1350 C CA . PRO A 1 173 ? -5.246 -7.277 16.505 1.00 98.00 173 PRO A CA 1
ATOM 1351 C C . PRO A 1 173 ? -5.849 -8.669 16.252 1.00 98.00 173 PRO A C 1
ATOM 1353 O O . PRO A 1 173 ? -5.486 -9.630 16.925 1.00 98.00 173 PRO A O 1
ATOM 1356 N N . THR A 1 174 ? -6.738 -8.819 15.276 1.00 98.31 174 THR A N 1
ATOM 1357 C CA . THR A 1 174 ? -7.585 -10.024 15.102 1.00 98.31 174 THR A CA 1
ATOM 1358 C C . THR A 1 174 ? -6.984 -11.082 14.175 1.00 98.31 174 THR A C 1
ATOM 1360 O O . THR A 1 174 ? -7.032 -12.278 14.467 1.00 98.31 174 THR A O 1
ATOM 1363 N N . VAL A 1 175 ? -6.393 -10.675 13.047 1.00 97.25 175 VAL A N 1
ATOM 1364 C CA . VAL A 1 175 ? -5.916 -11.596 12.001 1.00 97.25 175 VAL A CA 1
ATOM 1365 C C . VAL A 1 175 ? -4.567 -11.152 11.447 1.00 97.25 175 VAL A C 1
ATOM 1367 O O . VAL A 1 175 ? -4.376 -10.007 11.039 1.00 97.25 175 VAL A O 1
ATOM 1370 N N . ARG A 1 176 ? -3.613 -12.086 11.365 1.00 94.62 176 ARG A N 1
ATOM 1371 C CA . ARG A 1 176 ? -2.314 -11.881 10.716 1.00 94.62 176 ARG A CA 1
ATOM 1372 C C . ARG A 1 176 ? -2.434 -12.038 9.203 1.00 94.62 176 ARG A C 1
ATOM 1374 O O . ARG A 1 176 ? -2.539 -13.152 8.693 1.00 94.62 176 ARG A O 1
ATOM 1381 N N . ALA A 1 177 ? -2.279 -10.938 8.474 1.00 89.44 177 ALA A N 1
ATOM 1382 C CA . ALA A 1 177 ? -2.286 -10.925 7.012 1.00 89.44 177 ALA A CA 1
ATOM 1383 C C . ALA A 1 177 ? -1.012 -11.525 6.388 1.00 89.44 177 ALA A C 1
ATOM 1385 O O . ALA A 1 177 ? -1.037 -12.020 5.261 1.00 89.44 177 ALA A O 1
ATOM 1386 N N . SER A 1 178 ? 0.133 -11.479 7.084 1.00 83.56 178 SER A N 1
ATOM 1387 C CA . SER A 1 178 ? 1.390 -12.063 6.591 1.00 83.56 178 SER A CA 1
ATOM 1388 C C . SER A 1 178 ? 2.377 -12.405 7.711 1.00 83.56 178 SER A C 1
ATOM 1390 O O . SER A 1 178 ? 2.492 -11.693 8.702 1.00 83.56 178 SER A O 1
ATOM 1392 N N . LYS A 1 179 ? 3.194 -13.450 7.508 1.00 81.62 179 LYS A N 1
ATOM 1393 C CA . LYS A 1 179 ? 4.331 -13.807 8.388 1.00 81.62 179 LYS A CA 1
ATOM 1394 C C . LYS A 1 179 ? 5.575 -12.925 8.175 1.00 81.62 179 LYS A C 1
ATOM 1396 O O . LYS A 1 179 ? 6.583 -13.090 8.865 1.00 81.62 179 LYS A O 1
ATOM 1401 N N . SER A 1 180 ? 5.534 -12.020 7.198 1.00 76.25 180 SER A N 1
ATOM 1402 C CA . SER A 1 180 ? 6.659 -11.171 6.787 1.00 76.25 180 SER A CA 1
ATOM 1403 C C . SER A 1 180 ? 6.678 -9.794 7.460 1.00 76.25 180 SER A C 1
ATOM 1405 O O . SER A 1 180 ? 7.263 -8.872 6.894 1.00 76.25 180 SER A O 1
ATOM 1407 N N . GLY A 1 181 ? 6.006 -9.629 8.604 1.00 76.94 181 GLY A N 1
ATOM 1408 C CA . GLY A 1 181 ? 6.096 -8.400 9.395 1.00 76.94 181 GLY A CA 1
ATOM 1409 C C . GLY A 1 181 ? 7.544 -8.085 9.763 1.00 76.94 181 GLY A C 1
ATOM 1410 O O . GLY A 1 181 ? 8.341 -9.002 9.989 1.00 76.94 181 GLY A O 1
ATOM 1411 N N . LEU A 1 182 ? 7.880 -6.795 9.766 1.00 78.75 182 LEU A N 1
ATOM 1412 C CA . LEU A 1 182 ? 9.175 -6.307 10.237 1.00 78.75 182 LEU A CA 1
ATOM 1413 C C . LEU A 1 182 ? 9.290 -6.548 11.742 1.00 78.75 182 LEU A C 1
ATOM 1415 O O . LEU A 1 182 ? 10.296 -7.078 12.206 1.00 78.75 182 LEU A O 1
ATOM 1419 N N . LEU A 1 183 ? 8.226 -6.210 12.471 1.00 85.12 183 LEU A N 1
ATOM 1420 C CA . LEU A 1 183 ? 8.067 -6.546 13.874 1.00 85.12 183 LEU A CA 1
ATOM 1421 C C . LEU A 1 183 ? 7.166 -7.778 13.985 1.00 85.12 183 LEU A C 1
ATOM 1423 O O . LEU A 1 183 ? 6.146 -7.880 13.303 1.00 85.12 183 LEU A O 1
ATOM 1427 N N . LYS A 1 184 ? 7.563 -8.735 14.822 1.00 91.44 184 LYS A N 1
ATOM 1428 C CA . LYS A 1 184 ? 6.835 -9.992 15.038 1.00 91.44 184 LYS A CA 1
ATOM 1429 C C . LYS A 1 184 ? 6.656 -10.199 16.539 1.00 91.44 184 LYS A C 1
ATOM 1431 O O . LYS A 1 184 ? 7.434 -10.966 17.109 1.00 91.44 184 LYS A O 1
ATOM 1436 N N . PRO A 1 185 ? 5.681 -9.508 17.158 1.00 92.81 185 PRO A N 1
ATOM 1437 C CA . PRO A 1 185 ? 5.411 -9.675 18.577 1.00 92.81 185 PRO A CA 1
ATOM 1438 C C . PRO A 1 185 ? 5.186 -11.156 18.886 1.00 92.81 185 PRO A C 1
ATOM 1440 O O . PRO A 1 185 ? 4.565 -11.875 18.089 1.00 92.81 185 PRO A O 1
ATOM 1443 N N . LYS A 1 186 ? 5.729 -11.628 20.002 1.00 95.12 186 LYS A N 1
ATOM 1444 C CA . LYS A 1 186 ? 5.399 -12.940 20.570 1.00 95.12 186 LYS A CA 1
ATOM 1445 C C . LYS A 1 186 ? 4.226 -12.834 21.532 1.00 95.12 186 LYS A C 1
ATOM 1447 O O . LYS A 1 186 ? 3.521 -13.820 21.698 1.00 95.12 186 LYS A O 1
ATOM 1452 N N . ASP A 1 187 ? 4.014 -11.645 22.085 1.00 95.19 187 ASP A N 1
ATOM 1453 C CA . ASP A 1 187 ? 2.879 -11.281 22.922 1.00 95.19 187 ASP A CA 1
ATOM 1454 C C . ASP A 1 187 ? 2.456 -9.821 22.666 1.00 95.19 187 ASP A C 1
ATOM 1456 O O . ASP A 1 187 ? 3.269 -8.997 22.240 1.00 95.19 187 ASP A O 1
ATOM 1460 N N . TRP A 1 188 ? 1.187 -9.479 22.909 1.00 95.88 188 TRP A N 1
ATOM 1461 C CA . TRP A 1 188 ? 0.697 -8.108 22.709 1.00 95.88 188 TRP A CA 1
ATOM 1462 C C . TRP A 1 188 ? 1.196 -7.112 23.754 1.00 95.88 188 TRP A C 1
ATOM 1464 O O . TRP A 1 188 ? 1.230 -5.917 23.464 1.00 95.88 188 TRP A O 1
ATOM 1474 N N . SER A 1 189 ? 1.642 -7.577 24.922 1.00 95.62 189 SER A N 1
ATOM 1475 C CA . SER A 1 189 ? 2.302 -6.738 25.930 1.00 95.62 189 SER A CA 1
ATOM 1476 C C . SER A 1 189 ? 3.572 -6.059 25.404 1.00 95.62 189 SER A C 1
ATOM 1478 O O . SER A 1 189 ? 3.908 -4.968 25.857 1.00 95.62 189 SER A O 1
ATOM 1480 N N . GLU A 1 190 ? 4.230 -6.610 24.374 1.00 95.94 190 GLU A N 1
ATOM 1481 C CA . GLU A 1 190 ? 5.360 -5.952 23.692 1.00 95.94 190 GLU A CA 1
ATOM 1482 C C . GLU A 1 190 ? 4.966 -4.620 23.023 1.00 95.94 190 GLU A C 1
ATOM 1484 O O . GLU A 1 190 ? 5.828 -3.797 22.707 1.00 95.94 190 GLU A O 1
ATOM 1489 N N . LEU A 1 191 ? 3.667 -4.407 22.797 1.00 96.00 191 LEU A N 1
ATOM 1490 C CA . LEU A 1 191 ? 3.087 -3.205 22.201 1.00 96.00 191 LEU A CA 1
ATOM 1491 C C . LEU A 1 191 ? 2.180 -2.442 23.177 1.00 96.00 191 LEU A C 1
ATOM 1493 O O . LEU A 1 191 ? 1.404 -1.591 22.738 1.00 96.00 191 LEU A O 1
ATOM 1497 N N . GLU A 1 192 ? 2.265 -2.710 24.484 1.00 95.06 192 GLU A N 1
ATOM 1498 C CA . GLU A 1 192 ? 1.429 -2.029 25.476 1.00 95.06 192 GLU A CA 1
ATOM 1499 C C . GLU A 1 192 ? 1.597 -0.501 25.400 1.00 95.06 192 GLU A C 1
ATOM 1501 O O . GLU A 1 192 ? 2.703 0.038 25.284 1.00 95.06 192 GLU A O 1
ATOM 1506 N N . GLY A 1 193 ? 0.466 0.211 25.405 1.00 94.75 193 GLY A N 1
ATOM 1507 C CA . GLY A 1 193 ? 0.425 1.672 25.311 1.00 94.75 193 GLY A CA 1
ATOM 1508 C C . GLY A 1 193 ? 0.802 2.242 23.938 1.00 94.75 193 GLY A C 1
ATOM 1509 O O . GLY A 1 193 ? 0.819 3.461 23.768 1.00 94.75 193 GLY A O 1
ATOM 1510 N N . LYS A 1 194 ? 1.112 1.407 22.938 1.00 96.62 194 LYS A N 1
ATOM 1511 C CA . LYS A 1 194 ? 1.321 1.871 21.560 1.00 96.62 194 LYS A CA 1
ATOM 1512 C C . LYS A 1 194 ? -0.022 2.042 20.867 1.00 96.62 194 LYS A C 1
ATOM 1514 O O . LYS A 1 194 ? -0.912 1.228 21.047 1.00 96.62 194 LYS A O 1
ATOM 1519 N N . HIS A 1 195 ? -0.147 3.064 20.033 1.00 94.94 195 HIS A N 1
ATOM 1520 C CA . HIS A 1 195 ? -1.264 3.251 19.102 1.00 94.94 195 HIS A CA 1
ATOM 1521 C C . HIS A 1 195 ? -0.759 3.106 17.657 1.00 94.94 195 HIS A C 1
ATOM 1523 O O . HIS A 1 195 ? 0.452 3.010 17.440 1.00 94.94 195 HIS A O 1
ATOM 1529 N N . LEU A 1 196 ? -1.652 3.142 16.658 1.00 93.50 196 LEU A N 1
ATOM 1530 C CA . LEU A 1 196 ? -1.326 2.900 15.237 1.00 93.50 196 LEU A CA 1
ATOM 1531 C C . LEU A 1 196 ? -0.084 3.659 14.725 1.00 93.50 196 LEU A C 1
ATOM 1533 O O . LEU A 1 196 ? 0.737 3.091 14.012 1.00 93.50 196 LEU A O 1
ATOM 1537 N N . TYR A 1 197 ? 0.087 4.933 15.091 1.00 91.25 197 TYR A N 1
ATOM 1538 C CA . TYR A 1 197 ? 1.217 5.751 14.620 1.00 91.25 197 TYR A CA 1
ATOM 1539 C C . TYR A 1 197 ? 2.520 5.541 15.405 1.00 91.25 197 TYR A C 1
ATOM 1541 O O . TYR A 1 197 ? 3.553 6.086 15.019 1.00 91.25 197 TYR A O 1
ATOM 1549 N N . ALA A 1 198 ? 2.478 4.792 16.508 1.00 92.31 198 ALA A N 1
ATOM 1550 C CA . ALA A 1 198 ? 3.576 4.646 17.462 1.00 92.31 198 ALA A CA 1
ATOM 1551 C C . ALA A 1 198 ? 4.072 3.199 17.625 1.00 92.31 198 ALA A C 1
ATOM 1553 O O . ALA A 1 198 ? 4.945 2.957 18.460 1.00 92.31 198 ALA A O 1
ATOM 1554 N N . ILE A 1 199 ? 3.559 2.247 16.834 1.00 89.50 199 ILE A N 1
ATOM 1555 C CA . ILE A 1 199 ? 4.039 0.852 16.821 1.00 89.50 199 ILE A CA 1
ATOM 1556 C C . ILE A 1 199 ? 5.534 0.807 16.470 1.00 89.50 199 ILE A C 1
ATOM 1558 O O . ILE A 1 199 ? 6.314 0.120 17.124 1.00 89.50 199 ILE A O 1
ATOM 1562 N N . HIS A 1 200 ? 5.948 1.560 15.449 1.00 87.31 200 HIS A N 1
ATOM 1563 C CA . HIS A 1 200 ? 7.330 1.627 14.979 1.00 87.31 200 HIS A CA 1
ATOM 1564 C C . HIS A 1 200 ? 7.600 2.973 14.283 1.00 87.31 200 HIS A C 1
ATOM 1566 O O . HIS A 1 200 ? 6.671 3.553 13.722 1.00 87.31 200 HIS A O 1
ATOM 1572 N N . PRO A 1 201 ? 8.853 3.472 14.216 1.00 81.62 201 PRO A N 1
ATOM 1573 C CA . PRO A 1 201 ? 9.178 4.722 13.514 1.00 81.62 201 PRO A CA 1
ATOM 1574 C C . PRO A 1 201 ? 8.677 4.824 12.065 1.00 81.62 201 PRO A C 1
ATOM 1576 O O . PRO A 1 201 ? 8.441 5.924 11.577 1.00 81.62 201 PRO A O 1
ATOM 1579 N N . TYR A 1 202 ? 8.487 3.687 11.388 1.00 77.75 202 TYR A N 1
ATOM 1580 C CA . TYR A 1 202 ? 7.978 3.640 10.013 1.00 77.75 202 TYR A CA 1
ATOM 1581 C C . TYR A 1 202 ? 6.468 3.865 9.921 1.00 77.75 202 TYR A C 1
ATOM 1583 O O . TYR A 1 202 ? 5.979 4.269 8.876 1.00 77.75 202 TYR A O 1
ATOM 1591 N N . ASN A 1 203 ? 5.711 3.733 11.008 1.00 81.62 203 ASN A N 1
ATOM 1592 C CA . ASN A 1 203 ? 4.291 4.089 11.019 1.00 81.62 203 ASN A CA 1
ATOM 1593 C C . ASN A 1 203 ? 4.031 5.572 10.694 1.00 81.62 203 ASN A C 1
ATOM 1595 O O . ASN A 1 203 ? 2.901 5.943 10.381 1.00 81.62 203 ASN A O 1
ATOM 1599 N N . ASN A 1 204 ? 5.071 6.416 10.678 1.00 76.25 204 ASN A N 1
ATOM 1600 C CA . ASN A 1 204 ? 4.995 7.784 10.174 1.00 76.25 204 ASN A CA 1
ATOM 1601 C C . ASN A 1 204 ? 4.463 7.884 8.729 1.00 76.25 204 ASN A C 1
ATOM 1603 O O . ASN A 1 204 ? 3.895 8.912 8.374 1.00 76.25 204 ASN A O 1
ATOM 1607 N N . VAL A 1 205 ? 4.599 6.853 7.890 1.00 74.06 205 VAL A N 1
ATOM 1608 C CA . VAL A 1 205 ? 4.114 6.922 6.500 1.00 74.06 205 VAL A CA 1
ATOM 1609 C C . VAL A 1 205 ? 2.591 7.011 6.425 1.00 74.06 205 VAL A C 1
ATOM 1611 O O . VAL A 1 205 ? 2.092 7.699 5.537 1.00 74.06 205 VAL A O 1
ATOM 1614 N N . ILE A 1 206 ? 1.870 6.409 7.379 1.00 83.50 206 ILE A N 1
ATOM 1615 C CA . ILE A 1 206 ? 0.402 6.496 7.458 1.00 83.50 206 ILE A CA 1
ATOM 1616 C C . ILE A 1 206 ? -0.037 7.962 7.527 1.00 83.50 206 ILE A C 1
ATOM 1618 O O . ILE A 1 206 ? -0.949 8.358 6.813 1.00 83.50 206 ILE A O 1
ATOM 1622 N N . LYS A 1 207 ? 0.669 8.779 8.320 1.00 81.62 207 LYS A N 1
ATOM 1623 C CA . LYS A 1 207 ? 0.355 10.203 8.500 1.00 81.62 207 LYS A CA 1
ATOM 1624 C C . LYS A 1 207 ? 0.977 11.146 7.477 1.00 81.62 207 LYS A C 1
ATOM 1626 O O . LYS A 1 207 ? 0.594 12.307 7.379 1.00 81.62 207 LYS A O 1
ATOM 1631 N N . ASN A 1 208 ? 1.964 10.684 6.719 1.00 80.56 208 ASN A N 1
ATOM 1632 C CA . ASN A 1 208 ? 2.672 11.534 5.765 1.00 80.56 208 ASN A CA 1
ATOM 1633 C C . ASN A 1 208 ? 2.053 11.481 4.358 1.00 80.56 208 ASN A C 1
ATOM 1635 O O . ASN A 1 208 ? 2.356 12.348 3.533 1.00 80.56 208 ASN A O 1
ATOM 1639 N N . ARG A 1 209 ? 1.234 10.462 4.051 1.00 78.25 209 ARG A N 1
ATOM 1640 C CA . ARG A 1 209 ? 0.759 10.160 2.691 1.00 78.25 209 ARG A CA 1
ATOM 1641 C C . ARG A 1 209 ? -0.653 9.570 2.672 1.00 78.25 209 ARG A C 1
ATOM 1643 O O . ARG A 1 209 ? -1.101 8.978 3.647 1.00 78.25 209 ARG A O 1
ATOM 1650 N N . GLY A 1 210 ? -1.311 9.686 1.520 1.00 83.19 210 GLY A N 1
ATOM 1651 C CA . GLY A 1 210 ? -2.637 9.116 1.283 1.00 83.19 210 GLY A CA 1
ATOM 1652 C C . GLY A 1 210 ? -3.750 9.851 2.014 1.00 83.19 210 GLY A C 1
ATOM 1653 O O . GLY A 1 210 ? -3.614 11.021 2.363 1.00 83.19 210 GLY A O 1
ATOM 1654 N N . ILE A 1 211 ? -4.852 9.141 2.240 1.00 89.81 211 ILE A N 1
ATOM 1655 C CA . ILE A 1 211 ? -6.072 9.698 2.839 1.00 89.81 211 ILE A CA 1
ATOM 1656 C C . ILE A 1 211 ? -5.896 10.120 4.306 1.00 89.81 211 ILE A C 1
ATOM 1658 O O . ILE A 1 211 ? -6.572 11.029 4.761 1.00 89.81 211 ILE A O 1
ATOM 1662 N N . LEU A 1 212 ? -4.950 9.504 5.025 1.00 91.62 212 LEU A N 1
ATOM 1663 C CA . LEU A 1 212 ? -4.621 9.814 6.422 1.00 91.62 212 LEU A CA 1
ATOM 1664 C C . LEU A 1 212 ? -3.484 10.845 6.530 1.00 91.62 212 LEU A C 1
ATOM 1666 O O . LEU A 1 212 ? -2.867 11.023 7.579 1.00 91.62 212 LEU A O 1
ATOM 1670 N N . LYS A 1 213 ? -3.158 11.542 5.436 1.00 90.50 213 LYS A N 1
ATOM 1671 C CA . LYS A 1 213 ? -2.138 12.587 5.469 1.00 90.50 213 LYS A CA 1
ATOM 1672 C C . LYS A 1 213 ? -2.559 13.699 6.434 1.00 90.50 213 LYS A C 1
ATOM 1674 O O . LYS A 1 213 ? -3.590 14.333 6.247 1.00 90.50 213 LYS A O 1
ATOM 1679 N N . GLY A 1 214 ? -1.698 13.989 7.405 1.00 89.94 214 GLY A N 1
ATOM 1680 C CA . GLY A 1 214 ? -1.905 15.035 8.405 1.00 89.94 214 GLY A CA 1
ATOM 1681 C C . GLY A 1 214 ? -2.585 14.566 9.691 1.00 89.94 214 GLY A C 1
ATOM 1682 O O . GLY A 1 214 ? -2.572 15.325 10.654 1.00 89.94 214 GLY A O 1
ATOM 1683 N N . THR A 1 215 ? -3.109 13.337 9.756 1.00 94.19 215 THR A N 1
ATOM 1684 C CA . THR A 1 215 ? -3.658 12.785 11.004 1.00 94.19 215 THR A CA 1
ATOM 1685 C C . THR A 1 215 ? -2.547 12.214 11.878 1.00 94.19 215 THR A C 1
ATOM 1687 O O . THR A 1 215 ? -1.603 11.608 11.377 1.00 94.19 215 THR A O 1
ATOM 1690 N N . ASP A 1 216 ? -2.633 12.347 13.196 1.00 94.62 216 ASP A N 1
ATOM 1691 C CA . ASP A 1 216 ? -1.680 11.718 14.115 1.00 94.62 216 ASP A CA 1
ATOM 1692 C C . ASP A 1 216 ? -2.344 11.270 15.428 1.00 94.62 216 ASP A C 1
ATOM 1694 O O . ASP A 1 216 ? -3.562 11.156 15.519 1.00 94.62 216 ASP A O 1
ATOM 1698 N N . GLY A 1 217 ? -1.548 10.935 16.450 1.00 93.88 217 GLY A N 1
ATOM 1699 C CA . GLY A 1 217 ? -2.091 10.511 17.744 1.00 93.88 217 GLY A CA 1
ATOM 1700 C C . GLY A 1 217 ? -2.869 11.606 18.489 1.00 93.88 217 GLY A C 1
ATOM 1701 O O . GLY A 1 217 ? -3.685 11.288 19.351 1.00 93.88 217 GLY A O 1
ATOM 1702 N N . ASN A 1 218 ? -2.629 12.882 18.182 1.00 96.81 218 ASN A N 1
ATOM 1703 C CA . ASN A 1 218 ? -3.330 14.018 18.778 1.00 96.81 218 ASN A CA 1
ATOM 1704 C C . ASN A 1 218 ? -4.562 14.449 17.971 1.00 96.81 218 ASN A C 1
ATOM 1706 O O . ASN A 1 218 ? -5.327 15.284 18.466 1.00 96.81 218 ASN A O 1
ATOM 1710 N N . SER A 1 219 ? -4.773 13.892 16.777 1.00 97.62 219 SER A N 1
ATOM 1711 C CA . SER A 1 219 ? -6.049 14.006 16.072 1.00 97.62 219 SER A CA 1
ATOM 1712 C C . SER A 1 219 ? -7.176 13.373 16.887 1.00 97.62 219 SER A C 1
ATOM 1714 O O . SER A 1 219 ? -6.951 12.443 17.671 1.00 97.62 219 SER A O 1
ATOM 1716 N N . THR A 1 220 ? -8.390 13.891 16.735 1.00 97.88 220 THR A N 1
ATOM 1717 C CA . THR A 1 220 ? -9.584 13.262 17.316 1.00 97.88 220 THR A CA 1
ATOM 1718 C C . THR A 1 220 ? -9.985 12.025 16.515 1.00 97.88 220 THR A C 1
ATOM 1720 O O . THR A 1 220 ? -9.594 11.857 15.354 1.00 97.88 220 THR A O 1
ATOM 1723 N N . LEU A 1 221 ? -10.780 11.143 17.119 1.00 97.38 221 LEU A N 1
ATOM 1724 C CA . LEU A 1 221 ? -11.363 10.021 16.384 1.00 97.38 221 LEU A CA 1
ATOM 1725 C C . LEU A 1 221 ? -12.323 10.477 15.286 1.00 97.38 221 LEU A C 1
ATOM 1727 O O . LEU A 1 221 ? -12.355 9.859 14.226 1.00 97.38 221 LEU A O 1
ATOM 1731 N N . LEU A 1 222 ? -13.021 11.593 15.492 1.00 97.44 222 LEU A N 1
ATOM 1732 C CA . LEU A 1 222 ? -13.839 12.246 14.474 1.00 97.44 222 LEU A CA 1
ATOM 1733 C C . LEU A 1 222 ? -13.004 12.633 13.247 1.00 97.44 222 LEU A C 1
ATOM 1735 O O . LEU A 1 222 ? -13.368 12.272 12.130 1.00 97.44 222 LEU A O 1
ATOM 1739 N N . GLU A 1 223 ? -11.869 13.317 13.430 1.00 97.44 223 GLU A N 1
ATOM 1740 C CA . GLU A 1 223 ? -10.969 13.697 12.327 1.00 97.44 223 GLU A CA 1
ATOM 1741 C C . GLU A 1 223 ? -10.449 12.462 11.580 1.00 97.44 223 GLU A C 1
ATOM 1743 O O . GLU A 1 223 ? -10.441 12.429 10.348 1.00 97.44 223 GLU A O 1
ATOM 1748 N N . PHE A 1 224 ? -10.054 11.425 12.324 1.00 97.38 224 PHE A N 1
ATOM 1749 C CA . PHE A 1 224 ? -9.545 10.180 11.757 1.00 97.38 224 PHE A CA 1
ATOM 1750 C C . PHE A 1 224 ? -10.609 9.427 10.942 1.00 97.38 224 PHE A C 1
ATOM 1752 O O . PHE A 1 224 ? -10.357 9.059 9.797 1.00 97.38 224 PHE A O 1
ATOM 1759 N N . LEU A 1 225 ? -11.804 9.217 11.498 1.00 98.00 225 LEU A N 1
ATOM 1760 C CA . LEU A 1 225 ? -12.892 8.497 10.827 1.00 98.00 225 LEU A CA 1
ATOM 1761 C C . LEU A 1 225 ? -13.458 9.292 9.644 1.00 98.00 225 LEU A C 1
ATOM 1763 O O . LEU A 1 225 ? -13.772 8.702 8.610 1.00 98.00 225 LEU A O 1
ATOM 1767 N N . THR A 1 226 ? -13.491 10.625 9.739 1.00 97.75 226 THR A N 1
ATOM 1768 C CA . THR A 1 226 ? -13.859 11.501 8.613 1.00 97.75 226 THR A CA 1
ATOM 1769 C C . THR A 1 226 ? -12.872 11.357 7.455 1.00 97.75 226 THR A C 1
ATOM 1771 O O . THR A 1 226 ? -13.284 11.268 6.299 1.00 97.75 226 THR A O 1
ATOM 1774 N N . ALA A 1 227 ? -11.568 11.247 7.737 1.00 96.81 227 ALA A N 1
ATOM 1775 C CA . ALA A 1 227 ? -10.553 10.995 6.709 1.00 96.81 227 ALA A CA 1
ATOM 1776 C C . ALA A 1 227 ? -10.716 9.620 6.023 1.00 96.81 227 ALA A C 1
ATOM 1778 O O . ALA A 1 227 ? -10.345 9.463 4.859 1.00 96.81 227 ALA A O 1
ATOM 1779 N N . LEU A 1 228 ? -11.311 8.639 6.712 1.00 96.94 228 LEU A N 1
ATOM 1780 C CA . LEU A 1 228 ? -11.708 7.344 6.139 1.00 96.94 228 LEU A CA 1
ATOM 1781 C C . LEU A 1 228 ? -13.077 7.387 5.436 1.00 96.94 228 LEU A C 1
ATOM 1783 O O . LEU A 1 228 ? -13.463 6.432 4.760 1.00 96.94 228 LEU A O 1
ATOM 1787 N N . GLY A 1 229 ? -13.782 8.514 5.532 1.00 97.12 229 GLY A N 1
ATOM 1788 C CA . GLY A 1 229 ? -15.021 8.784 4.820 1.00 97.12 229 GLY A CA 1
ATOM 1789 C C . GLY A 1 229 ? -16.301 8.577 5.620 1.00 97.12 229 GLY A C 1
ATOM 1790 O O . GLY A 1 229 ? -17.348 8.547 4.984 1.00 97.12 229 GLY A O 1
ATOM 1791 N N . VAL A 1 230 ? -16.227 8.436 6.947 1.00 98.25 230 VAL A N 1
ATOM 1792 C CA . VAL A 1 230 ? -17.411 8.474 7.819 1.00 98.25 230 VAL A CA 1
ATOM 1793 C C . VAL A 1 230 ? -17.940 9.903 7.882 1.00 98.25 230 VAL A C 1
ATOM 1795 O O . VAL A 1 230 ? -17.184 10.839 8.144 1.00 98.25 230 VAL A O 1
ATOM 1798 N N . GLU A 1 231 ? -19.238 10.076 7.668 1.00 97.88 231 GLU A N 1
ATOM 1799 C CA . GLU A 1 231 ? -19.904 11.365 7.836 1.00 97.88 231 GLU A CA 1
ATOM 1800 C C . GLU A 1 231 ? -20.464 11.492 9.255 1.00 97.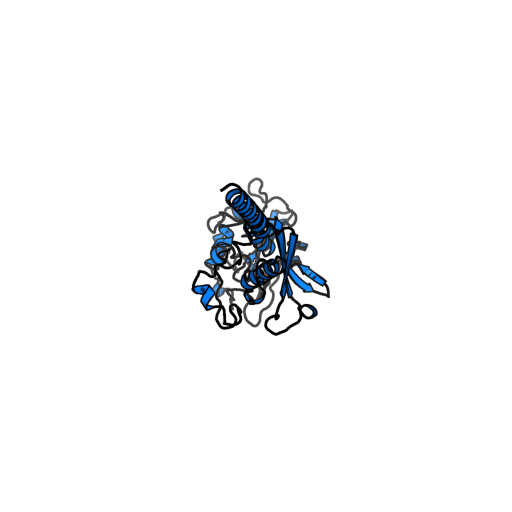88 231 GLU A C 1
ATOM 1802 O O . GLU A 1 231 ? -20.988 10.530 9.810 1.00 97.88 231 GLU A O 1
ATOM 1807 N N . PHE A 1 232 ? -20.369 12.688 9.839 1.00 97.44 232 PHE A N 1
ATOM 1808 C CA . PHE A 1 232 ? -20.927 12.990 11.157 1.00 97.44 232 PHE A CA 1
ATOM 1809 C C . PHE A 1 232 ? -21.939 14.134 11.051 1.00 97.44 232 PHE A C 1
ATOM 1811 O O . PHE A 1 232 ? -21.610 15.206 10.536 1.00 97.44 232 PHE A O 1
ATOM 1818 N N . LYS A 1 233 ? -23.142 13.961 11.609 1.00 94.12 233 LYS A N 1
ATOM 1819 C CA . LYS A 1 233 ? -24.111 15.047 11.827 1.00 94.12 233 LYS A CA 1
ATOM 1820 C C . LYS A 1 233 ? -24.268 15.298 13.311 1.00 94.12 233 LYS A C 1
ATOM 1822 O O . LYS A 1 233 ? -24.534 14.393 14.094 1.00 94.12 233 LYS A O 1
ATOM 1827 N N . THR A 1 234 ? -24.080 16.551 13.724 1.00 88.00 234 THR A N 1
ATOM 1828 C CA . THR A 1 234 ? -24.180 16.949 15.142 1.00 88.00 234 THR A CA 1
ATOM 1829 C C . THR A 1 234 ? -23.334 16.080 16.094 1.00 88.00 234 THR A C 1
ATOM 1831 O O . THR A 1 234 ? -23.712 15.867 17.238 1.00 88.00 234 THR A O 1
ATOM 1834 N N . GLY A 1 235 ? -22.185 15.572 15.624 1.00 86.19 235 GLY A N 1
ATOM 1835 C CA . GLY A 1 235 ? -21.284 14.709 16.401 1.00 86.19 235 GLY A CA 1
ATOM 1836 C C . GLY A 1 235 ? -21.649 13.219 16.426 1.00 86.19 235 GLY A C 1
ATOM 1837 O O . GLY A 1 235 ? -20.920 12.443 17.036 1.00 86.19 235 GLY A O 1
ATOM 1838 N N . VAL A 1 236 ? -22.724 12.812 15.746 1.00 93.62 236 VAL A N 1
ATOM 1839 C CA . VAL A 1 236 ? -23.172 11.416 15.619 1.00 93.62 236 VAL A CA 1
ATOM 1840 C C . VAL A 1 236 ? -22.792 10.890 14.230 1.00 93.62 236 VAL A C 1
ATOM 1842 O O . VAL A 1 236 ? -22.994 11.621 13.256 1.00 93.62 236 VAL A O 1
ATOM 1845 N N . PRO A 1 237 ? -22.214 9.681 14.108 1.00 97.31 237 PRO A N 1
ATOM 1846 C CA . PRO A 1 237 ? -21.891 9.095 12.812 1.00 97.31 237 PRO A CA 1
ATOM 1847 C C . PRO A 1 237 ? -23.172 8.716 12.057 1.00 97.31 237 PRO A C 1
ATOM 1849 O O . PRO A 1 237 ? -24.107 8.160 12.629 1.00 97.31 237 PRO A O 1
ATOM 1852 N N . GLU A 1 238 ? -23.215 9.019 10.765 1.00 97.94 238 GLU A N 1
ATOM 1853 C CA . GLU A 1 238 ? -24.325 8.648 9.888 1.00 97.94 238 GLU A CA 1
ATOM 1854 C C . GLU A 1 238 ? -24.162 7.208 9.393 1.00 97.94 238 GLU A C 1
ATOM 1856 O O . GLU A 1 238 ? -23.045 6.788 9.076 1.00 97.94 238 GLU A O 1
ATOM 1861 N N . LYS A 1 239 ? -25.282 6.478 9.271 1.00 97.81 239 LYS A N 1
ATOM 1862 C CA . LYS A 1 239 ? -25.310 5.124 8.701 1.00 97.81 239 LYS A CA 1
ATOM 1863 C C . LYS A 1 239 ? -24.568 5.096 7.366 1.00 97.81 239 LYS A C 1
ATOM 1865 O O . LYS A 1 239 ? -24.818 5.921 6.484 1.00 97.81 239 LYS A O 1
ATOM 1870 N N . MET A 1 240 ? -23.701 4.107 7.197 1.00 98.06 240 MET A N 1
ATOM 1871 C CA . MET A 1 240 ? -22.870 3.967 6.014 1.00 98.06 240 MET A CA 1
ATOM 1872 C C . MET A 1 240 ? -22.593 2.489 5.749 1.00 98.06 240 MET A C 1
ATOM 1874 O O . MET A 1 240 ? -22.058 1.788 6.612 1.00 98.06 240 MET A O 1
ATOM 1878 N N . ASP A 1 241 ? -22.899 2.040 4.528 1.00 97.94 241 ASP A N 1
ATOM 1879 C CA . ASP A 1 241 ? -22.446 0.740 4.032 1.00 97.94 241 ASP A CA 1
ATOM 1880 C C . ASP A 1 241 ? -20.915 0.637 4.095 1.00 97.94 241 ASP A C 1
ATOM 1882 O O . ASP A 1 241 ? -20.197 1.636 4.176 1.00 97.94 241 ASP A O 1
ATOM 1886 N N . VAL A 1 242 ? -20.391 -0.585 4.029 1.00 98.12 242 VAL A N 1
ATOM 1887 C CA . VAL A 1 242 ? -18.946 -0.805 4.107 1.00 98.12 242 VAL A CA 1
ATOM 1888 C C . VAL A 1 242 ? -18.212 -0.002 3.032 1.00 98.12 242 VAL A C 1
ATOM 1890 O O . VAL A 1 242 ? -18.381 -0.215 1.831 1.00 98.12 242 VAL A O 1
ATOM 1893 N N . LYS A 1 243 ? -17.319 0.875 3.484 1.00 98.00 243 LYS A N 1
ATOM 1894 C CA . LYS A 1 243 ? -16.366 1.603 2.656 1.00 98.00 243 LYS A CA 1
ATOM 1895 C C . LYS A 1 243 ? -14.970 1.083 2.939 1.00 98.00 243 LYS A C 1
ATOM 1897 O O . LYS A 1 243 ? -14.563 0.977 4.091 1.00 98.00 243 LYS A O 1
ATOM 1902 N N . TYR A 1 244 ? -14.219 0.775 1.891 1.00 97.50 244 TYR A N 1
ATOM 1903 C CA . TYR A 1 244 ? -12.849 0.295 2.023 1.00 97.50 244 TYR A CA 1
ATOM 1904 C C . TYR A 1 244 ? -11.902 1.022 1.081 1.00 97.50 244 TYR A C 1
ATOM 1906 O O . TYR A 1 244 ? -12.306 1.693 0.129 1.00 97.50 244 TYR A O 1
ATOM 1914 N N . GLY A 1 245 ? -10.613 0.868 1.349 1.00 94.81 245 GLY A N 1
ATOM 1915 C CA . GLY A 1 245 ? -9.565 1.363 0.481 1.00 94.81 245 GLY A CA 1
ATOM 1916 C C . GLY A 1 245 ? -8.191 1.064 1.046 1.00 94.81 245 GLY A C 1
ATOM 1917 O O . GLY A 1 245 ? -7.987 0.124 1.812 1.00 94.81 245 GLY A O 1
ATOM 1918 N N . PHE A 1 246 ? -7.236 1.905 0.669 1.00 90.19 246 PHE A N 1
ATOM 1919 C CA . PHE A 1 246 ? -5.851 1.771 1.080 1.00 90.19 246 PHE A CA 1
ATOM 1920 C C . PHE A 1 246 ? -5.325 3.093 1.637 1.00 90.19 246 PHE A C 1
ATOM 1922 O O . PHE A 1 246 ? -5.540 4.155 1.051 1.00 90.19 246 PHE A O 1
ATOM 1929 N N . HIS A 1 247 ? -4.615 3.038 2.760 1.00 87.56 247 HIS A N 1
ATOM 1930 C CA . HIS A 1 247 ? -3.930 4.189 3.342 1.00 87.56 247 HIS A CA 1
ATOM 1931 C C . HIS A 1 247 ? -2.495 4.325 2.797 1.00 87.56 247 HIS A C 1
ATOM 1933 O O . HIS A 1 247 ? -2.037 3.542 1.956 1.00 87.56 247 HIS A O 1
ATOM 1939 N N . SER A 1 248 ? -1.747 5.319 3.289 1.00 81.50 248 SER A N 1
ATOM 1940 C CA . SER A 1 248 ? -0.368 5.588 2.858 1.00 81.50 248 SER A CA 1
ATOM 1941 C C . SER A 1 248 ? -0.281 5.804 1.335 1.00 81.50 248 SER A C 1
ATOM 1943 O O . SER A 1 248 ? -0.882 6.727 0.804 1.00 81.50 248 SER A O 1
ATOM 1945 N N . ASN A 1 249 ? 0.453 4.956 0.613 1.00 74.12 249 ASN A N 1
ATOM 1946 C CA . ASN A 1 249 ? 0.609 5.032 -0.838 1.00 74.12 249 ASN A CA 1
ATOM 1947 C C . ASN A 1 249 ? -0.349 4.114 -1.606 1.00 74.12 249 ASN A C 1
ATOM 1949 O O . ASN A 1 249 ? -0.081 3.840 -2.762 1.00 74.12 249 ASN A O 1
ATOM 1953 N N . GLY A 1 250 ? -1.433 3.613 -1.008 1.00 75.69 250 GLY A N 1
ATOM 1954 C CA . GLY A 1 250 ? -2.437 2.866 -1.771 1.00 75.69 250 GLY A CA 1
ATOM 1955 C C . GLY A 1 250 ? -2.111 1.381 -1.999 1.00 75.69 250 GLY A C 1
ATOM 1956 O O . GLY A 1 250 ? -2.357 0.860 -3.083 1.00 75.69 250 GLY A O 1
ATOM 1957 N N . GLY A 1 251 ? -1.510 0.709 -1.012 1.00 78.56 251 GLY A N 1
ATOM 1958 C CA . GLY A 1 251 ? -1.166 -0.717 -1.097 1.00 78.56 251 GLY A CA 1
ATOM 1959 C C . GLY A 1 251 ? -0.119 -1.059 -2.158 1.00 78.56 251 GLY A C 1
ATOM 1960 O O . GLY A 1 251 ? 0.739 -0.239 -2.487 1.00 78.56 251 GLY A O 1
ATOM 1961 N N . TRP A 1 252 ? -0.112 -2.292 -2.666 1.00 79.06 252 TRP A N 1
ATOM 1962 C CA . TRP A 1 252 ? 0.746 -2.690 -3.790 1.00 79.06 252 TRP A CA 1
ATOM 1963 C C . TRP A 1 252 ? 0.439 -1.870 -5.034 1.00 79.06 252 TRP A C 1
ATOM 1965 O O . TRP A 1 252 ? 1.382 -1.421 -5.686 1.00 79.06 252 TRP A O 1
ATOM 1975 N N . LYS A 1 253 ? -0.848 -1.643 -5.323 1.00 83.88 253 LYS A N 1
ATOM 1976 C CA . LYS A 1 253 ? -1.278 -0.863 -6.485 1.00 83.88 253 LYS A CA 1
ATOM 1977 C C . LYS A 1 253 ? -0.642 0.517 -6.505 1.00 83.88 253 LYS A C 1
ATOM 1979 O O . LYS A 1 253 ? 0.101 0.823 -7.427 1.00 83.88 253 LYS A O 1
ATOM 1984 N N . GLY A 1 254 ? -0.871 1.327 -5.480 1.00 81.06 254 GLY A N 1
ATOM 1985 C CA . GLY A 1 254 ? -0.396 2.703 -5.517 1.00 81.06 254 GLY A CA 1
ATOM 1986 C C . GLY A 1 254 ? 1.132 2.823 -5.408 1.00 81.06 254 GLY A C 1
ATOM 1987 O O . GLY A 1 254 ? 1.701 3.817 -5.856 1.00 81.06 254 GLY A O 1
ATOM 1988 N N . ASN A 1 255 ? 1.840 1.787 -4.934 1.00 78.44 255 ASN A N 1
ATOM 1989 C CA . ASN A 1 255 ? 3.297 1.742 -5.078 1.00 78.44 255 ASN A CA 1
ATOM 1990 C C . ASN A 1 255 ? 3.750 1.531 -6.524 1.00 78.44 255 ASN A C 1
ATOM 1992 O O . ASN A 1 255 ? 4.724 2.165 -6.931 1.00 78.44 255 ASN A O 1
ATOM 1996 N N . TYR A 1 256 ? 3.079 0.656 -7.277 1.00 85.19 256 TYR A N 1
ATOM 1997 C CA . TYR A 1 256 ? 3.365 0.462 -8.698 1.00 85.19 256 TYR A CA 1
ATOM 1998 C C . TYR A 1 256 ? 2.929 1.671 -9.512 1.00 85.19 256 TYR A C 1
ATOM 2000 O O . TYR A 1 256 ? 3.763 2.192 -10.246 1.00 85.19 256 TYR A O 1
ATOM 2008 N N . ASP A 1 257 ? 1.749 2.235 -9.248 1.00 85.50 257 ASP A N 1
ATOM 2009 C CA . ASP A 1 257 ? 1.311 3.494 -9.859 1.00 85.50 257 ASP A CA 1
ATOM 2010 C C . ASP A 1 257 ? 2.348 4.610 -9.620 1.00 85.50 257 ASP A C 1
ATOM 2012 O O . ASP A 1 257 ? 2.642 5.407 -10.505 1.00 85.50 257 ASP A O 1
ATOM 2016 N N . ALA A 1 258 ? 2.960 4.682 -8.431 1.00 81.00 258 ALA A N 1
ATOM 2017 C CA . ALA A 1 258 ? 3.999 5.671 -8.146 1.00 81.00 258 ALA A CA 1
ATOM 2018 C C . ALA A 1 258 ? 5.305 5.432 -8.931 1.00 81.00 258 ALA A C 1
ATOM 2020 O O . ALA A 1 258 ? 5.979 6.400 -9.285 1.00 81.00 258 ALA A O 1
ATOM 2021 N N . ILE A 1 259 ? 5.680 4.177 -9.203 1.00 84.38 259 ILE A N 1
ATOM 2022 C CA . ILE A 1 259 ? 6.833 3.853 -10.064 1.00 84.38 259 ILE A CA 1
ATOM 2023 C C . ILE A 1 259 ? 6.505 4.197 -11.517 1.00 84.38 259 ILE A C 1
ATOM 2025 O O . ILE A 1 259 ? 7.306 4.837 -12.192 1.00 84.38 259 ILE A O 1
ATOM 2029 N N . GLU A 1 260 ? 5.326 3.803 -11.986 1.00 89.56 260 GLU A N 1
ATOM 2030 C CA . GLU A 1 260 ? 4.833 4.068 -13.338 1.00 89.56 260 GLU A CA 1
ATOM 2031 C C . GLU A 1 260 ? 4.794 5.574 -13.618 1.00 89.56 260 GLU A C 1
ATOM 2033 O O . GLU A 1 260 ? 5.413 6.041 -14.573 1.00 89.56 260 GLU A O 1
ATOM 2038 N N . ASN A 1 261 ? 4.186 6.352 -12.718 1.00 86.38 261 ASN A N 1
ATOM 2039 C CA . ASN A 1 261 ? 4.128 7.812 -12.812 1.00 86.38 261 ASN A CA 1
ATOM 2040 C C . ASN A 1 261 ? 5.511 8.468 -12.764 1.00 86.38 261 ASN A C 1
ATOM 2042 O O . ASN A 1 261 ? 5.721 9.493 -13.405 1.00 86.38 261 ASN A O 1
ATOM 2046 N N . TYR A 1 262 ? 6.461 7.906 -12.009 1.00 85.38 262 TYR A N 1
ATOM 2047 C CA . TYR A 1 262 ? 7.839 8.396 -12.024 1.00 85.38 262 TYR A CA 1
ATOM 2048 C C . TYR A 1 262 ? 8.498 8.181 -13.389 1.00 85.38 262 TYR A C 1
ATOM 2050 O O . TYR A 1 262 ? 9.272 9.031 -13.819 1.00 85.38 262 TYR A O 1
ATOM 2058 N N . LEU A 1 263 ? 8.240 7.048 -14.046 1.00 89.69 263 LEU A N 1
ATOM 2059 C CA . LEU A 1 263 ? 8.865 6.698 -15.322 1.00 89.69 263 LEU A CA 1
ATOM 2060 C C . LEU A 1 263 ? 8.326 7.529 -16.489 1.00 89.69 263 LEU A C 1
ATOM 2062 O O . LEU A 1 263 ? 9.101 7.884 -17.376 1.00 89.69 263 LEU A O 1
ATOM 2066 N N . ILE A 1 264 ? 7.032 7.850 -16.488 1.00 93.50 264 ILE A N 1
ATOM 2067 C CA . ILE A 1 264 ? 6.396 8.622 -17.563 1.00 93.50 264 ILE A CA 1
ATOM 2068 C C . ILE A 1 264 ? 7.088 9.985 -17.736 1.00 93.50 264 ILE A C 1
ATOM 2070 O O . ILE A 1 264 ? 7.335 10.720 -16.780 1.00 93.50 264 ILE A O 1
ATOM 2074 N N . GLY A 1 265 ? 7.422 10.317 -18.983 1.00 93.62 265 GLY A N 1
ATOM 2075 C CA . GLY A 1 265 ? 8.127 11.537 -19.374 1.00 93.62 265 GLY A CA 1
ATOM 2076 C C . GLY A 1 265 ? 9.650 11.479 -19.218 1.00 93.62 265 GLY A C 1
ATOM 2077 O O . GLY A 1 265 ? 10.330 12.418 -19.632 1.00 93.62 265 GLY A O 1
ATOM 2078 N N . LYS A 1 266 ? 10.218 10.403 -18.657 1.00 94.19 266 LYS A N 1
ATOM 2079 C CA . LYS A 1 266 ? 11.676 10.229 -18.561 1.00 94.19 266 LYS A CA 1
ATOM 2080 C C . LYS A 1 266 ? 12.246 9.562 -19.803 1.00 94.19 266 LYS A C 1
ATOM 2082 O O . LYS A 1 266 ? 11.579 8.760 -20.452 1.00 94.19 266 LYS A O 1
ATOM 2087 N N . ASN A 1 267 ? 13.510 9.854 -20.103 1.00 95.75 267 ASN A N 1
ATOM 2088 C CA . ASN A 1 267 ? 14.229 9.166 -21.165 1.00 95.75 267 ASN A CA 1
ATOM 2089 C C . ASN A 1 267 ? 14.796 7.831 -20.653 1.00 95.75 267 ASN A C 1
ATOM 2091 O O . ASN A 1 267 ? 15.588 7.794 -19.708 1.00 95.75 267 ASN A O 1
ATOM 2095 N N . ALA A 1 268 ? 14.425 6.725 -21.296 1.00 95.31 268 ALA A N 1
ATOM 2096 C CA . ALA A 1 268 ? 14.875 5.381 -20.937 1.00 95.31 268 ALA A CA 1
ATOM 2097 C C . ALA A 1 268 ? 16.393 5.168 -21.127 1.00 95.31 268 ALA A C 1
ATOM 2099 O O . ALA A 1 268 ? 16.978 4.289 -20.494 1.00 95.31 268 ALA A O 1
ATOM 2100 N N . ASN A 1 269 ? 17.059 5.996 -21.943 1.00 92.88 269 ASN A N 1
ATOM 2101 C CA . ASN A 1 269 ? 18.521 5.993 -22.067 1.00 92.88 269 ASN A CA 1
ATOM 2102 C C . ASN A 1 269 ? 19.220 6.598 -20.838 1.00 92.88 269 ASN A C 1
ATOM 2104 O O . ASN A 1 269 ? 20.393 6.310 -20.607 1.00 92.88 269 ASN A O 1
ATOM 2108 N N . GLU A 1 270 ? 18.516 7.404 -20.043 1.00 90.50 270 GLU A N 1
ATOM 2109 C CA . GLU A 1 270 ? 19.037 8.024 -18.819 1.00 90.50 270 GLU A CA 1
ATOM 2110 C C . GLU A 1 270 ? 18.643 7.214 -17.578 1.00 90.50 270 GLU A C 1
ATOM 2112 O O . GLU A 1 270 ? 19.445 7.017 -16.665 1.00 90.50 270 GLU A O 1
ATOM 2117 N N . VAL A 1 271 ? 17.422 6.676 -17.560 1.00 89.50 271 VAL A N 1
ATOM 2118 C CA . VAL A 1 271 ? 16.887 5.885 -16.444 1.00 89.50 271 VAL A CA 1
ATOM 2119 C C . VAL A 1 271 ? 17.037 4.402 -16.748 1.00 89.50 271 VAL A C 1
ATOM 2121 O O . VAL A 1 271 ? 16.072 3.702 -17.025 1.00 89.50 271 VAL A O 1
ATOM 2124 N N . LYS A 1 272 ? 18.261 3.885 -16.691 1.00 90.44 272 LYS A N 1
ATOM 2125 C CA . LYS A 1 272 ? 18.536 2.464 -16.986 1.00 90.44 272 LYS A CA 1
ATOM 2126 C C . LYS A 1 272 ? 18.216 1.510 -15.827 1.00 90.44 272 LYS A C 1
ATOM 2128 O O . LYS A 1 272 ? 18.343 0.299 -15.972 1.00 90.44 272 LYS A O 1
ATOM 2133 N N . SER A 1 273 ? 17.829 2.046 -14.669 1.00 87.12 273 SER A N 1
ATOM 2134 C CA . SER A 1 273 ? 17.566 1.300 -13.437 1.00 87.12 273 SER A CA 1
ATOM 2135 C C . SER A 1 273 ? 16.578 2.054 -12.540 1.00 87.12 273 SER A C 1
ATOM 2137 O O . SER A 1 273 ? 16.604 3.282 -12.481 1.00 87.12 273 SER A O 1
ATOM 2139 N N . LEU A 1 274 ? 15.745 1.318 -11.798 1.00 83.25 274 LEU A N 1
ATOM 2140 C CA . LEU A 1 274 ? 14.885 1.829 -10.716 1.00 83.25 274 LEU A CA 1
ATOM 2141 C C . LEU A 1 274 ? 15.628 1.949 -9.371 1.00 83.25 274 LEU A C 1
ATOM 2143 O O . LEU A 1 274 ? 15.064 2.385 -8.361 1.00 83.25 274 LEU A O 1
ATOM 2147 N N . ILE A 1 275 ? 16.883 1.508 -9.333 1.00 77.06 275 ILE A N 1
ATOM 2148 C CA . ILE A 1 275 ? 17.780 1.595 -8.183 1.00 77.06 275 ILE A CA 1
ATOM 2149 C C . ILE A 1 275 ? 18.957 2.494 -8.551 1.00 77.06 275 ILE A C 1
ATOM 2151 O O . ILE A 1 275 ? 19.589 2.312 -9.593 1.00 77.06 275 ILE A O 1
ATOM 2155 N N . ASP A 1 276 ? 19.260 3.441 -7.667 1.00 73.06 276 ASP A N 1
ATOM 2156 C CA . ASP A 1 276 ? 20.447 4.277 -7.776 1.00 73.06 276 ASP A CA 1
ATOM 2157 C C . ASP A 1 276 ? 21.685 3.506 -7.299 1.00 73.06 276 ASP A C 1
ATOM 2159 O O . ASP A 1 276 ? 21.975 3.404 -6.103 1.00 73.06 276 ASP A O 1
ATOM 2163 N N . TRP A 1 277 ? 22.409 2.940 -8.260 1.00 72.19 277 TRP A N 1
ATOM 2164 C CA . TRP A 1 277 ? 23.630 2.176 -8.013 1.00 72.19 277 TRP A CA 1
ATOM 2165 C C . TRP A 1 277 ? 24.848 3.047 -7.698 1.00 72.19 277 TRP A C 1
ATOM 2167 O O . TRP A 1 277 ? 25.883 2.500 -7.326 1.00 72.19 277 TRP A O 1
ATOM 2177 N N . SER A 1 278 ? 24.747 4.378 -7.801 1.00 69.56 278 SER A N 1
ATOM 2178 C CA . SER A 1 278 ? 25.829 5.272 -7.369 1.00 69.56 278 SER A CA 1
ATOM 2179 C C . SER A 1 278 ? 26.013 5.265 -5.846 1.00 69.56 278 SER A C 1
ATOM 2181 O O . SER A 1 278 ? 27.068 5.635 -5.335 1.00 69.56 278 SER A O 1
ATOM 2183 N N . SER A 1 279 ? 25.011 4.788 -5.100 1.00 68.50 279 SER A N 1
ATOM 2184 C CA . SER A 1 279 ? 25.126 4.567 -3.665 1.00 68.50 279 SER A CA 1
ATOM 2185 C C . SER A 1 279 ? 25.932 3.300 -3.361 1.00 68.50 279 SER A C 1
ATOM 2187 O O . SER A 1 279 ? 25.480 2.186 -3.638 1.00 68.50 279 SER A O 1
ATOM 2189 N N . ASN A 1 280 ? 27.074 3.464 -2.680 1.00 69.12 280 ASN A N 1
ATOM 2190 C CA . ASN A 1 280 ? 27.949 2.358 -2.252 1.00 69.12 280 ASN A CA 1
ATOM 2191 C C . ASN A 1 280 ? 27.205 1.252 -1.489 1.00 69.12 280 ASN A C 1
ATOM 2193 O O . ASN A 1 280 ? 27.503 0.071 -1.633 1.00 69.12 280 ASN A O 1
ATOM 2197 N N . ARG A 1 281 ? 26.161 1.619 -0.735 1.00 65.31 281 ARG A N 1
ATOM 2198 C CA . ARG A 1 281 ? 25.324 0.666 0.004 1.00 65.31 281 ARG A CA 1
ATOM 2199 C C . ARG A 1 281 ? 24.678 -0.397 -0.898 1.00 65.31 281 ARG A C 1
ATOM 2201 O O . ARG A 1 281 ? 24.396 -1.496 -0.422 1.00 65.31 281 ARG A O 1
ATOM 2208 N N . TYR A 1 282 ? 24.382 -0.075 -2.158 1.00 66.44 282 TYR A N 1
ATOM 2209 C CA . TYR A 1 282 ? 23.674 -0.972 -3.080 1.00 66.44 282 TYR A CA 1
ATOM 2210 C C . TYR A 1 282 ? 24.598 -1.630 -4.089 1.00 66.44 282 TYR A C 1
ATOM 2212 O O . TYR A 1 282 ? 24.394 -2.806 -4.390 1.00 66.44 282 TYR A O 1
ATOM 2220 N N . SER A 1 283 ? 25.616 -0.916 -4.568 1.00 71.12 283 SER A N 1
ATOM 2221 C CA . SER A 1 283 ? 26.597 -1.474 -5.501 1.00 71.12 283 SER A CA 1
ATOM 2222 C C . SER A 1 283 ? 27.385 -2.634 -4.884 1.00 71.12 283 SER A C 1
ATOM 2224 O O . SER A 1 283 ? 27.552 -3.659 -5.539 1.00 71.12 283 SER A O 1
ATOM 2226 N N . GLU A 1 284 ? 27.750 -2.556 -3.600 1.00 74.31 284 GLU A N 1
ATOM 2227 C CA . GLU A 1 284 ? 28.434 -3.644 -2.874 1.00 74.31 284 GLU A CA 1
ATOM 2228 C C . GLU A 1 284 ? 27.574 -4.908 -2.694 1.00 74.31 284 GLU A C 1
ATOM 2230 O O . GLU A 1 284 ? 28.084 -5.984 -2.392 1.00 74.31 284 GLU A O 1
ATOM 2235 N N . SER A 1 285 ? 26.256 -4.801 -2.885 1.00 72.62 285 SER A N 1
ATOM 2236 C CA . SER A 1 285 ? 25.329 -5.933 -2.770 1.00 72.62 285 SER A CA 1
ATOM 2237 C C . SER A 1 285 ? 25.141 -6.708 -4.080 1.00 72.62 285 SER A C 1
ATOM 2239 O O . SER A 1 285 ? 24.361 -7.665 -4.100 1.00 72.62 285 SER A O 1
ATOM 2241 N N . ILE A 1 286 ? 25.805 -6.304 -5.168 1.00 77.06 286 ILE A N 1
ATOM 2242 C CA . ILE A 1 286 ? 25.778 -6.990 -6.464 1.00 77.06 286 ILE A CA 1
ATOM 2243 C C . ILE A 1 286 ? 27.016 -7.882 -6.578 1.00 77.06 286 ILE A C 1
ATOM 2245 O O . ILE A 1 286 ? 28.145 -7.417 -6.445 1.00 77.06 286 ILE A O 1
ATOM 2249 N N . ASN A 1 287 ? 26.825 -9.173 -6.851 1.00 77.56 287 ASN A N 1
ATOM 2250 C CA . ASN A 1 287 ? 27.952 -10.073 -7.096 1.00 77.56 287 ASN A CA 1
ATOM 2251 C C . ASN A 1 287 ? 28.453 -10.003 -8.552 1.00 77.56 287 ASN A C 1
ATOM 2253 O O . ASN A 1 287 ? 27.819 -9.422 -9.427 1.00 77.56 287 ASN A O 1
ATOM 2257 N N . LYS A 1 288 ? 29.568 -10.683 -8.843 1.00 80.94 288 LYS A N 1
ATOM 2258 C CA . LYS A 1 288 ? 30.187 -10.739 -10.186 1.00 80.94 288 LYS A CA 1
ATOM 2259 C C . LYS A 1 288 ? 29.278 -11.232 -11.325 1.00 80.94 288 LYS A C 1
ATOM 2261 O O . LYS A 1 288 ? 29.620 -11.063 -12.487 1.00 80.94 288 LYS A O 1
ATOM 2266 N N . ASN A 1 289 ? 28.157 -11.872 -10.995 1.00 80.25 289 ASN A N 1
ATOM 2267 C CA . ASN A 1 289 ? 27.172 -12.391 -11.943 1.00 80.25 289 ASN A CA 1
ATOM 2268 C C . ASN A 1 289 ? 25.924 -11.488 -12.017 1.00 80.25 289 ASN A C 1
ATOM 2270 O O . ASN A 1 289 ? 24.859 -11.950 -12.425 1.00 80.25 289 ASN A O 1
ATOM 2274 N N . ASN A 1 290 ? 26.030 -10.234 -11.565 1.00 81.81 290 ASN A N 1
ATOM 2275 C CA . ASN A 1 290 ? 24.947 -9.256 -11.501 1.00 81.81 290 ASN A CA 1
ATOM 2276 C C . ASN A 1 290 ? 23.738 -9.694 -10.659 1.00 81.81 290 ASN A C 1
ATOM 2278 O O . ASN A 1 290 ? 22.628 -9.205 -10.859 1.00 81.81 290 ASN A O 1
ATOM 2282 N N . TYR A 1 291 ? 23.928 -10.581 -9.677 1.00 77.31 291 TYR A N 1
ATOM 2283 C CA . TYR A 1 291 ? 22.869 -10.887 -8.717 1.00 77.31 291 TYR A CA 1
ATOM 2284 C C . TYR A 1 291 ? 22.912 -9.941 -7.526 1.00 77.31 291 TYR A C 1
ATOM 2286 O O . TYR A 1 291 ? 23.914 -9.869 -6.814 1.00 77.31 291 TYR A O 1
ATOM 2294 N N . PHE A 1 292 ? 21.788 -9.278 -7.269 1.00 75.56 292 PHE A N 1
ATOM 2295 C CA . PHE A 1 292 ? 21.633 -8.379 -6.137 1.00 75.56 292 PHE A CA 1
ATOM 2296 C C . PHE A 1 292 ? 21.104 -9.107 -4.899 1.00 75.56 292 PHE A C 1
ATOM 2298 O O . PHE A 1 292 ? 20.036 -9.732 -4.903 1.00 75.56 292 PHE A O 1
ATOM 2305 N N . GLY A 1 293 ? 21.840 -8.951 -3.802 1.00 62.03 293 GLY A N 1
ATOM 2306 C CA . GLY A 1 293 ? 21.397 -9.258 -2.456 1.00 62.03 293 GLY A CA 1
ATOM 2307 C C . GLY A 1 293 ? 21.480 -10.723 -2.061 1.00 62.03 293 GLY A C 1
ATOM 2308 O O . GLY A 1 293 ? 21.007 -11.014 -0.982 1.00 62.03 293 GLY A O 1
ATOM 2309 N N . ILE A 1 294 ? 22.045 -11.643 -2.853 1.00 55.31 294 ILE A N 1
ATOM 2310 C CA . ILE A 1 294 ? 22.085 -13.086 -2.522 1.00 55.31 294 ILE A CA 1
ATOM 2311 C C . ILE A 1 294 ? 22.938 -13.385 -1.275 1.00 55.31 294 ILE A C 1
ATOM 2313 O O . ILE A 1 294 ? 22.518 -14.226 -0.482 1.00 55.31 294 ILE A O 1
ATOM 2317 N N . ASP A 1 295 ? 23.996 -12.610 -1.025 1.00 45.28 295 ASP A N 1
ATOM 2318 C CA . ASP A 1 295 ? 25.048 -12.949 -0.051 1.00 45.28 295 ASP A CA 1
ATOM 2319 C C . ASP A 1 295 ? 25.140 -11.997 1.162 1.00 45.28 295 ASP A C 1
ATOM 2321 O O . ASP A 1 295 ? 26.043 -12.116 1.985 1.00 45.28 295 ASP A O 1
ATOM 2325 N N . LEU A 1 296 ? 24.192 -11.062 1.312 1.00 42.81 296 LEU A N 1
ATOM 2326 C CA . LEU A 1 296 ? 24.148 -10.108 2.428 1.00 42.81 296 LEU A CA 1
ATOM 2327 C C . LEU A 1 296 ? 22.782 -10.119 3.131 1.00 42.81 296 LEU A C 1
ATOM 2329 O O . LEU A 1 296 ? 21.737 -10.411 2.529 1.00 42.81 296 LEU A O 1
ATOM 2333 N N . THR A 1 297 ? 22.775 -9.754 4.418 1.00 38.47 297 THR A N 1
ATOM 2334 C CA . THR A 1 297 ? 21.569 -9.436 5.200 1.00 38.47 297 THR A CA 1
ATOM 2335 C C . THR A 1 297 ? 20.965 -8.140 4.655 1.00 38.47 297 THR A C 1
ATOM 2337 O O . THR A 1 297 ? 21.139 -7.062 5.213 1.00 38.47 297 THR A O 1
ATOM 2340 N N . ALA A 1 298 ? 20.322 -8.212 3.490 1.00 34.31 298 ALA A N 1
ATOM 2341 C CA . ALA A 1 298 ? 19.822 -7.037 2.790 1.00 34.31 298 ALA A CA 1
ATOM 2342 C C . ALA A 1 298 ? 18.651 -6.400 3.563 1.00 34.31 298 ALA A C 1
ATOM 2344 O O . ALA A 1 298 ? 17.499 -6.824 3.449 1.00 34.31 298 ALA A O 1
ATOM 2345 N N . GLY A 1 299 ? 18.968 -5.382 4.366 1.00 30.66 299 GLY A N 1
ATOM 2346 C CA . GLY A 1 299 ? 18.022 -4.415 4.914 1.00 30.66 299 GLY A CA 1
ATOM 2347 C C . GLY A 1 299 ? 17.559 -3.435 3.833 1.00 30.66 299 GLY A C 1
ATOM 2348 O O . GLY A 1 299 ? 18.329 -3.083 2.940 1.00 30.66 299 GLY A O 1
ATOM 2349 N N . ALA A 1 300 ? 16.298 -3.009 3.925 1.00 32.06 300 ALA A N 1
ATOM 2350 C CA . ALA A 1 300 ? 15.555 -2.277 2.899 1.00 32.06 300 ALA A CA 1
ATOM 2351 C C . ALA A 1 300 ? 16.365 -1.191 2.156 1.00 32.06 300 ALA A C 1
ATOM 2353 O O . ALA A 1 300 ? 17.023 -0.330 2.752 1.00 32.06 300 ALA A O 1
ATOM 2354 N N . THR A 1 301 ? 16.321 -1.276 0.828 1.00 33.66 301 THR A N 1
ATOM 2355 C CA . THR A 1 301 ? 16.919 -0.352 -0.136 1.00 33.66 301 THR A CA 1
ATOM 2356 C C . THR A 1 301 ? 16.221 1.019 -0.078 1.00 33.66 301 THR A C 1
ATOM 2358 O O . THR A 1 301 ? 14.990 1.101 -0.046 1.00 33.66 301 THR A O 1
ATOM 2361 N N . LYS A 1 302 ? 16.995 2.114 -0.100 1.00 29.92 302 LYS A N 1
ATOM 2362 C CA . LYS A 1 302 ? 16.567 3.379 -0.707 1.00 29.92 302 LYS A CA 1
ATOM 2363 C C . LYS A 1 302 ? 16.601 3.122 -2.200 1.00 29.92 302 LYS A C 1
ATOM 2365 O O . LYS A 1 302 ? 17.604 2.688 -2.752 1.00 29.92 302 LYS A O 1
ATOM 2370 N N . THR A 1 303 ? 15.461 3.303 -2.817 1.00 38.66 303 THR A N 1
ATOM 2371 C CA . THR A 1 303 ? 15.253 3.095 -4.242 1.00 38.66 303 THR A CA 1
ATOM 2372 C C . THR A 1 303 ? 14.825 4.450 -4.798 1.00 38.66 303 THR A C 1
ATOM 2374 O O . THR A 1 303 ? 14.786 5.424 -4.038 1.00 38.66 303 THR A O 1
ATOM 2377 N N . VAL A 1 304 ? 14.427 4.543 -6.066 1.00 36.12 304 VAL A N 1
ATOM 2378 C CA . VAL A 1 304 ? 13.648 5.704 -6.551 1.00 36.12 304 VAL A CA 1
ATOM 2379 C C . VAL A 1 304 ? 12.474 6.046 -5.600 1.00 36.12 304 VAL A C 1
ATOM 2381 O O . VAL A 1 304 ? 12.048 7.193 -5.503 1.00 36.12 304 VAL A O 1
ATOM 2384 N N . GLN A 1 305 ? 12.030 5.074 -4.798 1.00 40.03 305 GLN A N 1
ATOM 2385 C CA . GLN A 1 305 ? 11.258 5.265 -3.577 1.00 40.03 305 GLN A CA 1
ATOM 2386 C C . GLN A 1 305 ? 12.152 5.030 -2.341 1.00 40.03 305 GLN A C 1
ATOM 2388 O O . GLN A 1 305 ? 12.673 3.934 -2.111 1.00 40.03 305 GLN A O 1
ATOM 2393 N N . ASN A 1 306 ? 12.336 6.021 -1.471 1.00 44.00 306 ASN A N 1
ATOM 2394 C CA . ASN A 1 306 ? 12.848 5.723 -0.134 1.00 44.00 306 ASN A CA 1
ATOM 2395 C C . ASN A 1 306 ? 11.781 4.879 0.580 1.00 44.00 306 ASN A C 1
ATOM 2397 O O . ASN A 1 306 ? 10.804 5.430 1.072 1.00 44.00 306 ASN A O 1
ATOM 2401 N N . SER A 1 307 ? 11.915 3.548 0.584 1.00 41.91 307 SER A N 1
ATOM 2402 C CA . SER A 1 307 ? 10.894 2.627 1.110 1.00 41.91 307 SER A CA 1
ATOM 2403 C C . SER A 1 307 ? 10.504 2.949 2.560 1.00 41.91 307 SER A C 1
ATOM 2405 O O . SER A 1 307 ? 9.362 2.730 2.950 1.00 41.91 307 SER A O 1
ATOM 2407 N N . PHE A 1 308 ? 11.402 3.587 3.317 1.00 43.22 308 PHE A N 1
ATOM 2408 C CA . PHE A 1 308 ? 11.169 4.054 4.683 1.00 43.22 308 PHE A CA 1
ATOM 2409 C C . PHE A 1 308 ? 10.436 5.405 4.806 1.00 43.22 308 PHE A C 1
ATOM 2411 O O . PHE A 1 308 ? 9.784 5.637 5.817 1.00 43.22 308 PHE A O 1
ATOM 2418 N N . GLU A 1 309 ? 10.510 6.289 3.805 1.00 41.94 309 GLU A N 1
ATOM 2419 C CA . GLU A 1 309 ? 9.843 7.617 3.798 1.00 41.94 309 GLU A CA 1
ATOM 2420 C C . GLU A 1 309 ? 8.644 7.685 2.830 1.00 41.94 309 GLU A C 1
ATOM 2422 O O . GLU A 1 309 ? 7.827 8.610 2.857 1.00 41.94 309 GLU A O 1
ATOM 2427 N N . GLY A 1 310 ? 8.546 6.705 1.937 1.00 41.59 310 GLY A N 1
ATOM 2428 C CA . GLY A 1 310 ? 7.480 6.541 0.963 1.00 41.59 310 GLY A CA 1
ATOM 2429 C C . GLY A 1 310 ? 6.471 5.475 1.362 1.00 41.59 310 GLY A C 1
ATOM 2430 O O . GLY A 1 310 ? 5.288 5.642 1.089 1.00 41.59 310 GLY A O 1
ATOM 2431 N N . ILE A 1 311 ? 6.924 4.368 1.968 1.00 46.97 311 ILE A N 1
ATOM 2432 C CA . ILE A 1 311 ? 6.159 3.118 1.951 1.00 46.97 311 ILE A CA 1
ATOM 2433 C C . ILE A 1 311 ? 6.343 2.269 3.219 1.00 46.97 311 ILE A C 1
ATOM 2435 O O . ILE A 1 311 ? 6.764 1.113 3.181 1.00 46.97 311 ILE A O 1
ATOM 2439 N N . ALA A 1 312 ? 5.881 2.766 4.359 1.00 37.84 312 ALA A N 1
ATOM 2440 C CA . ALA A 1 312 ? 5.450 1.879 5.436 1.00 37.84 312 ALA A CA 1
ATOM 2441 C C . ALA A 1 312 ? 3.971 1.519 5.243 1.00 37.84 312 ALA A C 1
ATOM 2443 O O . ALA A 1 312 ? 3.097 1.865 6.031 1.00 37.84 312 ALA A O 1
ATOM 2444 N N . GLY A 1 313 ? 3.699 0.871 4.112 1.00 37.53 313 GLY A N 1
ATOM 2445 C CA . GLY A 1 313 ? 2.367 0.425 3.698 1.00 37.53 313 GLY A CA 1
ATOM 2446 C C . GLY A 1 313 ? 2.425 -0.921 2.979 1.00 37.53 313 GLY A C 1
ATOM 2447 O O . GLY A 1 313 ? 1.694 -1.833 3.330 1.00 37.53 313 GLY A O 1
ATOM 2448 N N . ALA A 1 314 ? 3.379 -1.106 2.060 1.00 40.31 314 ALA A N 1
ATOM 2449 C CA . ALA A 1 314 ? 3.730 -2.388 1.452 1.00 40.31 314 ALA A CA 1
ATOM 2450 C C . ALA A 1 314 ? 5.235 -2.427 1.136 1.00 40.31 314 ALA A C 1
ATOM 2452 O O . ALA A 1 314 ? 5.791 -1.499 0.571 1.00 40.31 314 ALA A O 1
ATOM 2453 N N . THR A 1 315 ? 5.942 -3.494 1.495 1.00 45.31 315 THR A N 1
ATOM 2454 C CA . THR A 1 315 ? 7.373 -3.598 1.170 1.00 45.31 315 THR A CA 1
ATOM 2455 C C . THR A 1 315 ? 7.523 -3.993 -0.298 1.00 45.31 315 THR A C 1
ATOM 2457 O O . THR A 1 315 ? 7.563 -5.187 -0.592 1.00 45.31 315 THR A O 1
ATOM 2460 N N . VAL A 1 316 ? 7.603 -3.027 -1.217 1.00 49.28 316 VAL A N 1
ATOM 2461 C CA . VAL A 1 316 ? 8.025 -3.319 -2.592 1.00 49.28 316 VAL A CA 1
ATOM 2462 C C . VAL A 1 316 ? 9.518 -3.621 -2.584 1.00 49.28 316 VAL A C 1
ATOM 2464 O O . VAL A 1 316 ? 10.337 -2.831 -2.113 1.00 49.28 316 VAL A O 1
ATOM 2467 N N . ARG A 1 317 ? 9.879 -4.817 -3.050 1.00 61.53 317 ARG A N 1
ATOM 2468 C CA . ARG A 1 317 ? 11.272 -5.248 -3.143 1.00 61.53 317 ARG A CA 1
ATOM 2469 C C . ARG A 1 317 ? 11.831 -4.807 -4.480 1.00 61.53 317 ARG A C 1
ATOM 2471 O O . ARG A 1 317 ? 12.014 -5.657 -5.340 1.00 61.53 317 ARG A O 1
ATOM 2478 N N . MET A 1 318 ? 12.186 -3.529 -4.600 1.00 72.00 318 MET A N 1
ATOM 2479 C CA . MET A 1 318 ? 12.575 -2.930 -5.883 1.00 72.00 318 MET A CA 1
ATOM 2480 C C . MET A 1 318 ? 13.621 -3.688 -6.696 1.00 72.00 318 MET A C 1
ATOM 2482 O O . MET A 1 318 ? 13.717 -3.466 -7.893 1.00 72.00 318 MET A O 1
ATOM 2486 N N . SER A 1 319 ? 14.395 -4.590 -6.094 1.00 77.31 319 SER A N 1
ATOM 2487 C CA . SER A 1 319 ? 15.253 -5.514 -6.828 1.00 77.31 319 SER A CA 1
ATOM 2488 C C . SER A 1 319 ? 14.498 -6.332 -7.885 1.00 77.31 319 SER A C 1
ATOM 2490 O O . SER A 1 319 ? 15.001 -6.499 -8.995 1.00 77.31 319 SER A O 1
ATOM 2492 N N . ARG A 1 320 ? 13.291 -6.816 -7.578 1.00 85.62 320 ARG A N 1
ATOM 2493 C CA . ARG A 1 320 ? 12.448 -7.577 -8.506 1.00 85.62 320 ARG A CA 1
ATOM 2494 C C . ARG A 1 320 ? 11.886 -6.683 -9.614 1.00 85.62 320 ARG A C 1
ATOM 2496 O O . ARG A 1 320 ? 12.064 -7.014 -10.783 1.00 85.62 320 ARG A O 1
ATOM 2503 N N . GLU A 1 321 ? 11.245 -5.572 -9.253 1.00 88.12 321 GLU A N 1
ATOM 2504 C CA . GLU A 1 321 ? 10.668 -4.595 -10.194 1.00 88.12 321 GLU A CA 1
ATOM 2505 C C . GLU A 1 321 ? 11.750 -4.010 -11.114 1.00 88.12 321 GLU A C 1
ATOM 2507 O O . GLU A 1 321 ? 11.545 -3.865 -12.314 1.00 88.12 321 GLU A O 1
ATOM 2512 N N . ASN A 1 322 ? 12.940 -3.734 -10.573 1.00 89.25 322 ASN A N 1
ATOM 2513 C CA . ASN A 1 322 ? 14.086 -3.286 -11.356 1.00 89.25 322 ASN A CA 1
ATOM 2514 C C . ASN A 1 322 ? 14.502 -4.330 -12.393 1.00 89.25 322 ASN A C 1
ATOM 2516 O O . ASN A 1 322 ? 14.816 -3.974 -13.521 1.00 89.25 322 ASN A O 1
ATOM 2520 N N . THR A 1 323 ? 14.484 -5.617 -12.032 1.00 92.62 323 THR A N 1
ATOM 2521 C CA . THR A 1 323 ? 14.874 -6.680 -12.967 1.00 92.62 323 THR A CA 1
ATOM 2522 C C . THR A 1 323 ? 13.909 -6.755 -14.151 1.00 92.62 323 THR A C 1
ATOM 2524 O O . THR A 1 323 ? 14.363 -6.843 -15.289 1.00 92.62 323 THR A O 1
ATOM 2527 N N . SER A 1 324 ? 12.591 -6.686 -13.918 1.00 95.62 324 SER A N 1
ATOM 2528 C CA . SER A 1 324 ? 11.619 -6.666 -15.022 1.00 95.62 324 SER A CA 1
ATOM 2529 C C . SER A 1 324 ? 11.694 -5.380 -15.838 1.00 95.62 324 SER A C 1
ATOM 2531 O O . SER A 1 324 ? 11.593 -5.443 -17.057 1.00 95.62 324 SER A O 1
ATOM 2533 N N . TYR A 1 325 ? 11.942 -4.231 -15.206 1.00 96.06 325 TYR A N 1
ATOM 2534 C CA . TYR A 1 325 ? 12.157 -2.971 -15.916 1.00 96.06 325 TYR A CA 1
ATOM 2535 C C . TYR A 1 325 ? 13.386 -3.028 -16.833 1.00 96.06 325 TYR A C 1
ATOM 2537 O O . TYR A 1 325 ? 13.276 -2.753 -18.025 1.00 96.06 325 TYR A O 1
ATOM 2545 N N . MET A 1 326 ? 14.539 -3.469 -16.320 1.00 96.12 326 MET A N 1
ATOM 2546 C CA . MET A 1 326 ? 15.755 -3.632 -17.123 1.00 96.12 326 MET A CA 1
ATOM 2547 C C . MET A 1 326 ? 15.556 -4.648 -18.253 1.00 96.12 326 MET A C 1
ATOM 2549 O O . MET A 1 326 ? 16.028 -4.416 -19.359 1.00 96.12 326 MET A O 1
ATOM 2553 N N . ALA A 1 327 ? 14.808 -5.731 -18.020 1.00 96.88 327 ALA A N 1
ATOM 2554 C CA . ALA A 1 327 ? 14.452 -6.676 -19.077 1.00 96.88 327 ALA A CA 1
ATOM 2555 C C . ALA A 1 327 ? 13.593 -6.028 -20.184 1.00 96.88 327 ALA A C 1
ATOM 2557 O O . ALA A 1 327 ? 13.796 -6.327 -21.356 1.00 96.88 327 ALA A O 1
ATOM 2558 N N . ALA A 1 328 ? 12.690 -5.098 -19.848 1.00 98.12 328 ALA A N 1
ATOM 2559 C CA . ALA A 1 328 ? 11.932 -4.342 -20.850 1.00 98.12 328 ALA A CA 1
ATOM 2560 C C . ALA A 1 328 ? 12.852 -3.429 -21.682 1.00 98.12 328 ALA A C 1
ATOM 2562 O O . ALA A 1 328 ? 12.658 -3.285 -22.886 1.00 98.12 328 ALA A O 1
ATOM 2563 N N . LEU A 1 329 ? 13.888 -2.855 -21.060 1.00 98.00 329 LEU A N 1
ATOM 2564 C CA . LEU A 1 329 ? 14.910 -2.066 -21.756 1.00 98.00 329 LEU A CA 1
ATOM 2565 C C . LEU A 1 329 ? 15.821 -2.917 -22.653 1.00 98.00 329 LEU A C 1
ATOM 2567 O O . LEU A 1 329 ? 16.269 -2.428 -23.690 1.00 98.00 329 LEU A O 1
ATOM 2571 N N . VAL A 1 330 ? 16.084 -4.176 -22.286 1.00 97.81 330 VAL A N 1
ATOM 2572 C CA . VAL A 1 330 ? 16.758 -5.139 -23.174 1.00 97.81 330 VAL A CA 1
ATOM 2573 C C . VAL A 1 330 ? 15.903 -5.404 -24.407 1.00 97.81 330 VAL A C 1
ATOM 2575 O O . VAL A 1 330 ? 16.409 -5.340 -25.524 1.00 97.81 330 VAL A O 1
ATOM 2578 N N . GLU A 1 331 ? 14.599 -5.617 -24.227 1.00 97.69 331 GLU A N 1
ATOM 2579 C CA . GLU A 1 331 ? 13.673 -5.818 -25.347 1.00 97.69 331 GLU A CA 1
ATOM 2580 C C . GLU A 1 331 ? 13.573 -4.575 -26.256 1.00 97.69 331 GLU A C 1
ATOM 2582 O O . GLU A 1 331 ? 13.465 -4.704 -27.473 1.00 97.69 331 GLU A O 1
ATOM 2587 N N . ALA A 1 332 ? 13.716 -3.370 -25.693 1.00 96.81 332 ALA A N 1
ATOM 2588 C CA . ALA A 1 332 ? 13.842 -2.116 -26.446 1.00 96.81 332 ALA A CA 1
ATOM 2589 C C . ALA A 1 332 ? 15.215 -1.918 -27.128 1.00 96.81 332 ALA A C 1
ATOM 2591 O O . ALA A 1 332 ? 15.431 -0.943 -27.854 1.00 96.81 332 ALA A O 1
ATOM 2592 N N . GLY A 1 333 ? 16.181 -2.807 -26.879 1.00 96.00 333 GLY A N 1
ATOM 2593 C CA . GLY A 1 333 ? 17.559 -2.688 -27.353 1.00 96.00 333 GLY A CA 1
ATOM 2594 C C . GLY A 1 333 ? 18.318 -1.500 -26.751 1.00 96.00 333 GLY A C 1
ATOM 2595 O O . GLY A 1 333 ? 19.226 -0.975 -27.399 1.00 96.00 333 GLY A O 1
ATOM 2596 N N . ILE A 1 334 ? 17.921 -1.028 -25.567 1.00 96.00 334 ILE A N 1
ATOM 2597 C CA . ILE A 1 334 ? 18.588 0.047 -24.807 1.00 96.00 334 ILE A CA 1
ATOM 2598 C C . ILE A 1 334 ? 19.677 -0.527 -23.886 1.00 96.00 334 ILE A C 1
ATOM 2600 O O . ILE A 1 334 ? 20.685 0.137 -23.632 1.00 96.00 334 ILE A O 1
ATOM 2604 N N . LEU A 1 335 ? 19.479 -1.753 -23.395 1.00 96.12 335 LEU A N 1
ATOM 2605 C CA . LEU A 1 335 ? 20.427 -2.500 -22.564 1.00 96.12 335 LEU A CA 1
ATOM 2606 C C . LEU A 1 335 ? 20.795 -3.838 -23.211 1.00 96.12 335 LEU A C 1
ATOM 2608 O O . LEU A 1 335 ? 19.999 -4.405 -23.957 1.00 96.12 335 LEU A O 1
ATOM 2612 N N . ASP A 1 336 ? 21.964 -4.372 -22.857 1.00 95.38 336 ASP A N 1
ATOM 2613 C CA . ASP A 1 336 ? 22.306 -5.766 -23.134 1.00 95.38 336 ASP A CA 1
ATOM 2614 C C . ASP A 1 336 ? 21.830 -6.668 -21.982 1.00 95.38 336 ASP A C 1
ATOM 2616 O O . ASP A 1 336 ? 21.818 -6.268 -20.816 1.00 95.38 336 ASP A O 1
ATOM 2620 N N . GLU A 1 337 ? 21.516 -7.936 -22.267 1.00 91.31 337 GLU A N 1
ATOM 2621 C CA . GLU A 1 337 ? 21.085 -8.899 -21.237 1.00 91.31 337 GLU A CA 1
ATOM 2622 C C . GLU A 1 337 ? 22.117 -9.069 -20.108 1.00 91.31 337 GLU A C 1
ATOM 2624 O O . GLU A 1 337 ? 21.760 -9.221 -18.938 1.00 91.31 337 GLU A O 1
ATOM 2629 N N . LYS A 1 338 ? 23.411 -8.994 -20.441 1.00 91.44 338 LYS A N 1
ATOM 2630 C CA . LYS A 1 338 ? 24.513 -9.084 -19.469 1.00 91.44 338 LYS A CA 1
ATOM 2631 C C . LYS A 1 338 ? 24.496 -7.944 -18.443 1.00 91.44 338 LYS A C 1
ATOM 2633 O O . LYS A 1 338 ? 25.013 -8.133 -17.345 1.00 91.44 338 LYS A O 1
ATOM 2638 N N . ASP A 1 339 ? 23.905 -6.798 -18.784 1.00 90.88 339 ASP A N 1
ATOM 2639 C CA . ASP A 1 339 ? 23.848 -5.613 -17.923 1.00 90.88 339 ASP A CA 1
ATOM 2640 C C . ASP A 1 339 ? 22.671 -5.683 -16.938 1.00 90.88 339 ASP A C 1
ATOM 2642 O O . ASP A 1 339 ? 22.583 -4.879 -16.011 1.00 90.88 339 ASP A O 1
ATOM 2646 N N . VAL A 1 340 ? 21.759 -6.648 -17.108 1.00 90.56 340 VAL A N 1
ATOM 2647 C CA . VAL A 1 340 ? 20.592 -6.814 -16.239 1.00 90.56 340 VAL A CA 1
ATOM 2648 C C . VAL A 1 340 ? 21.021 -7.278 -14.852 1.00 90.56 340 VAL A C 1
ATOM 2650 O O . VAL A 1 340 ? 21.532 -8.385 -14.664 1.00 90.56 340 VAL A O 1
ATOM 2653 N N . ILE A 1 341 ? 20.715 -6.455 -13.850 1.00 87.06 341 ILE A N 1
ATOM 2654 C CA . ILE A 1 341 ? 20.915 -6.797 -12.444 1.00 87.06 341 ILE A CA 1
ATOM 2655 C C . ILE A 1 341 ? 19.720 -7.616 -11.960 1.00 87.06 341 ILE A C 1
ATOM 2657 O O . ILE A 1 341 ? 18.600 -7.114 -11.847 1.00 87.06 341 ILE A O 1
ATOM 2661 N N . LYS A 1 342 ? 19.970 -8.893 -11.664 1.00 85.62 342 LYS A N 1
ATOM 2662 C CA . LYS A 1 342 ? 18.970 -9.880 -11.244 1.00 85.62 342 LYS A CA 1
ATOM 2663 C C . LYS A 1 342 ? 18.743 -9.788 -9.737 1.00 85.62 342 LYS A C 1
ATOM 2665 O O . LYS A 1 342 ? 19.598 -10.153 -8.930 1.00 85.62 342 LYS A O 1
ATOM 2670 N N . GLY A 1 343 ? 17.576 -9.300 -9.348 1.00 76.62 343 GLY A N 1
ATOM 2671 C CA . GLY A 1 343 ? 17.189 -9.091 -7.958 1.00 76.62 343 GLY A CA 1
ATOM 2672 C C . GLY A 1 343 ? 16.685 -10.336 -7.229 1.00 76.62 343 GLY A C 1
ATOM 2673 O O . GLY A 1 343 ? 16.264 -11.311 -7.840 1.00 76.62 343 GLY A O 1
ATOM 2674 N N . ARG A 1 344 ? 16.630 -10.291 -5.892 1.00 74.81 344 ARG A N 1
ATOM 2675 C CA . ARG A 1 344 ? 15.798 -11.230 -5.118 1.00 74.81 344 ARG A CA 1
ATOM 2676 C C . ARG A 1 344 ? 14.314 -11.002 -5.434 1.00 74.81 344 ARG A C 1
ATOM 2678 O O . ARG A 1 344 ? 13.858 -9.857 -5.413 1.00 74.81 344 ARG A O 1
ATOM 2685 N N . PHE A 1 345 ? 13.587 -12.096 -5.670 1.00 69.44 345 PHE A N 1
ATOM 2686 C CA . PHE A 1 345 ? 12.134 -12.097 -5.865 1.00 69.44 345 PHE A CA 1
ATOM 2687 C C . PHE A 1 345 ? 11.343 -11.905 -4.555 1.00 69.44 345 PHE A C 1
ATOM 2689 O O . PHE A 1 345 ? 11.815 -12.359 -3.477 1.00 69.44 345 PHE A O 1
#

Secondary structure (DSSP, 8-state):
-HHHHHHHHHHHHHHHHHHHHHT------EEEEEEEETTGGGT--TTT-SEEEEEEEEE-TTSBEEEEEEEEEEEETTEEEETT---EEEEE-TTPPPB--B-STT-B--B-SEEEEES--TTEEEEEE-TTS-EEEEEE-TTT-EEEEEEE-TT--TTSBGGGSEETBEEEEEEES-TT-SS--SSGGGGTT--TTTSSGGGHHHHHSGGGTT--TTSBHHHHHHHTT--EETTEEPPEEEEEEE-TTTHHHHHHHHHHHHHTTSBTTT---SS-TTSHHHHTTB-TTSBBSTTS-----B-SSBHHHH-SS----HHHHHHHHHHHHHHTTSS-GGG--B---